Protein AF-A0A1I2HBT3-F1 (afdb_monomer_lite)

Sequence (247 aa):
MSGRRSDGPVPSDTLAALDRARDQPGPHLWVVPAPPPTGDADEVLRELDALLARGELDEPAVARLVALAPRAPGRLRAVVGALAAAGGPAAVAGLLTLPQVPGALEAVARALARGLTRALPGSAAAPVFFALDFRGSRARPFPDLLRRAQLVAADPSGALRLDVLRVDGKPAYRLSFWPDTLPARARAGLARACAADLALLHGRLARLRGTRLWLNGFCFADDGPVSVAAQGHLLAAWLTWSEGHAP

Structure (mmCIF, N/CA/C/O backbone):
data_AF-A0A1I2HBT3-F1
#
_entry.id   AF-A0A1I2HBT3-F1
#
loop_
_atom_site.group_PDB
_atom_site.id
_atom_site.type_symbol
_atom_site.label_atom_id
_atom_site.label_alt_id
_atom_site.label_comp_id
_atom_site.label_asym_id
_atom_site.label_entity_id
_atom_site.label_seq_id
_atom_site.pdbx_PDB_ins_code
_atom_site.Cartn_x
_atom_site.Cartn_y
_atom_site.Cartn_z
_atom_site.occupancy
_atom_site.B_iso_or_equiv
_atom_site.auth_seq_id
_atom_site.auth_comp_id
_atom_site.auth_asym_id
_atom_site.auth_atom_id
_atom_site.pdbx_PDB_model_num
ATOM 1 N N . MET A 1 1 ? -11.484 23.244 -17.658 1.00 33.25 1 MET A N 1
ATOM 2 C CA . MET A 1 1 ? -12.522 22.189 -17.612 1.00 33.25 1 MET A CA 1
ATOM 3 C C . MET A 1 1 ? -12.550 21.629 -16.199 1.00 33.25 1 MET A C 1
ATOM 5 O O . MET A 1 1 ? -11.652 20.891 -15.825 1.00 33.25 1 MET A O 1
ATOM 9 N N . SER A 1 2 ? -13.498 22.096 -15.384 1.00 32.91 2 SER A N 1
ATOM 10 C CA . SER A 1 2 ? -13.621 21.737 -13.967 1.00 32.91 2 SER A CA 1
ATOM 11 C C . SER A 1 2 ? -14.462 20.466 -13.849 1.00 32.91 2 SER A C 1
ATOM 13 O O . SER A 1 2 ? -15.662 20.489 -14.120 1.00 32.91 2 SER A O 1
ATOM 15 N N . GLY A 1 3 ? -13.818 19.340 -13.539 1.00 32.62 3 GLY A N 1
ATOM 16 C CA . GLY A 1 3 ? -14.507 18.084 -13.257 1.00 32.62 3 GLY A CA 1
ATOM 17 C C . GLY A 1 3 ? -15.176 18.164 -11.888 1.00 32.62 3 GLY A C 1
ATOM 18 O O . GLY A 1 3 ? -14.489 18.337 -10.882 1.00 32.62 3 GLY A O 1
ATOM 19 N N . ARG A 1 4 ? -16.510 18.051 -11.851 1.00 32.75 4 ARG A N 1
ATOM 20 C CA . ARG A 1 4 ? -17.292 17.910 -10.614 1.00 32.75 4 ARG A CA 1
ATOM 21 C C . ARG A 1 4 ? -16.742 16.728 -9.809 1.00 32.75 4 ARG A C 1
ATOM 23 O O . ARG A 1 4 ? -16.910 15.583 -10.222 1.00 32.75 4 ARG A O 1
ATOM 30 N N . ARG A 1 5 ? -16.089 16.999 -8.677 1.00 39.50 5 ARG A N 1
ATOM 31 C CA . ARG A 1 5 ? -15.776 15.974 -7.675 1.00 39.50 5 ARG A CA 1
ATOM 32 C C . ARG A 1 5 ? -17.052 15.684 -6.893 1.00 39.50 5 ARG A C 1
ATOM 34 O O . ARG A 1 5 ? -17.757 16.599 -6.484 1.00 39.50 5 ARG A O 1
ATOM 41 N N . SER A 1 6 ? -17.380 14.404 -6.795 1.00 36.62 6 SER A N 1
ATOM 42 C CA . SER A 1 6 ? -18.564 13.903 -6.108 1.00 36.62 6 SER A CA 1
ATOM 43 C C . SER A 1 6 ? -18.303 13.941 -4.598 1.00 36.62 6 SER A C 1
ATOM 45 O O . SER A 1 6 ? -17.480 13.163 -4.124 1.00 36.62 6 SER A O 1
ATOM 47 N N . ASP A 1 7 ? -19.029 14.780 -3.856 1.00 39.88 7 ASP A N 1
ATOM 48 C CA . ASP A 1 7 ? -19.134 14.742 -2.381 1.00 39.88 7 ASP A CA 1
ATOM 49 C C . ASP A 1 7 ? -20.004 13.554 -1.902 1.00 39.88 7 ASP A C 1
ATOM 51 O O . ASP A 1 7 ? -20.812 13.654 -0.980 1.00 39.88 7 ASP A O 1
ATOM 55 N N . GLY A 1 8 ? -19.907 12.416 -2.592 1.00 44.44 8 GLY A N 1
ATOM 56 C CA . GLY A 1 8 ? -20.670 11.211 -2.294 1.00 44.44 8 GLY A CA 1
ATOM 57 C C . GLY A 1 8 ? -19.990 10.342 -1.231 1.00 44.44 8 GLY A C 1
ATOM 58 O O . GLY A 1 8 ? -18.765 10.385 -1.092 1.00 44.44 8 GLY A O 1
ATOM 59 N N . PRO A 1 9 ? -20.756 9.507 -0.502 1.00 55.72 9 PRO A N 1
ATOM 60 C CA . PRO A 1 9 ? -20.175 8.447 0.319 1.00 55.72 9 PRO A CA 1
ATOM 61 C C . PRO A 1 9 ? -19.230 7.588 -0.534 1.00 55.72 9 PRO A C 1
ATOM 63 O O . PRO A 1 9 ? -19.481 7.405 -1.727 1.00 55.72 9 PRO A O 1
ATOM 66 N N . VAL A 1 10 ? -18.152 7.066 0.071 1.00 59.06 10 VAL A N 1
ATOM 67 C CA . VAL A 1 10 ? -17.187 6.173 -0.602 1.00 59.06 10 VAL A CA 1
ATOM 68 C C . VAL A 1 10 ? -17.964 5.152 -1.444 1.00 59.06 10 VAL A C 1
ATOM 70 O O . VAL A 1 10 ? -18.804 4.449 -0.872 1.00 59.06 10 VAL A O 1
ATOM 73 N N . PRO A 1 11 ? -17.739 5.068 -2.771 1.00 59.66 11 PRO A N 1
ATOM 74 C CA . PRO A 1 11 ? -18.540 4.207 -3.629 1.00 59.66 11 PRO A CA 1
ATOM 75 C C . PRO A 1 11 ? -18.518 2.775 -3.098 1.00 59.66 11 PRO A C 1
ATOM 77 O O . PRO A 1 11 ? -17.444 2.203 -2.897 1.00 59.66 11 PRO A O 1
ATOM 80 N N . SER A 1 12 ? -19.699 2.197 -2.862 1.00 61.03 12 SER A N 1
ATOM 81 C CA . SER A 1 12 ? -19.849 0.820 -2.362 1.00 61.03 12 SER A CA 1
ATOM 82 C C . SER A 1 12 ? -19.046 -0.183 -3.203 1.00 61.03 12 SER A C 1
ATOM 84 O O . SER A 1 12 ? -18.490 -1.146 -2.675 1.00 61.03 12 SER A O 1
ATOM 86 N N . ASP A 1 13 ? -18.907 0.091 -4.501 1.00 63.41 13 ASP A N 1
ATOM 87 C CA . ASP A 1 13 ? -18.151 -0.725 -5.450 1.00 63.41 13 ASP A CA 1
ATOM 88 C C . ASP A 1 13 ? -16.641 -0.722 -5.187 1.00 63.41 13 ASP A C 1
ATOM 90 O O . ASP A 1 13 ? -15.977 -1.738 -5.398 1.00 63.41 13 ASP A O 1
ATOM 94 N N . THR A 1 14 ? -16.092 0.381 -4.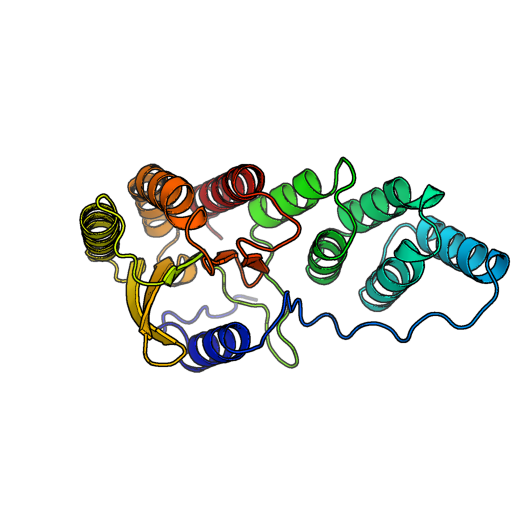669 1.00 63.66 14 THR A N 1
ATOM 95 C CA . THR A 1 14 ? -14.685 0.475 -4.262 1.00 63.66 14 THR A CA 1
ATOM 96 C C . THR A 1 14 ? -14.422 -0.417 -3.058 1.00 63.66 14 THR A C 1
ATOM 98 O O . THR A 1 14 ? -13.464 -1.188 -3.062 1.00 63.66 14 THR A O 1
ATOM 101 N N . LEU A 1 15 ? -15.270 -0.334 -2.029 1.00 64.44 15 LEU A N 1
ATOM 102 C CA . LEU A 1 15 ? -15.139 -1.177 -0.840 1.00 64.44 15 LEU A CA 1
ATOM 103 C C . LEU A 1 15 ? -15.270 -2.656 -1.218 1.00 64.44 15 LEU A C 1
ATOM 105 O O . LEU A 1 15 ? -14.430 -3.462 -0.826 1.00 64.44 15 LEU A O 1
ATOM 109 N N . ALA A 1 16 ? -16.226 -2.989 -2.088 1.00 67.81 16 ALA A N 1
ATOM 110 C CA . ALA A 1 16 ? -16.381 -4.336 -2.626 1.00 67.81 16 ALA A CA 1
ATOM 111 C C . ALA A 1 16 ? -15.183 -4.784 -3.488 1.00 67.81 16 ALA A C 1
ATOM 113 O O . ALA A 1 16 ? -14.813 -5.956 -3.477 1.00 67.81 16 ALA A O 1
ATOM 114 N N . ALA A 1 17 ? -14.550 -3.890 -4.253 1.00 66.12 17 ALA A N 1
ATOM 115 C CA . ALA A 1 17 ? -13.326 -4.193 -4.998 1.00 66.12 17 ALA A CA 1
ATOM 116 C C . ALA A 1 17 ? -12.125 -4.435 -4.067 1.00 66.12 17 ALA A C 1
ATOM 118 O O . ALA A 1 17 ? -11.356 -5.368 -4.302 1.00 66.12 17 ALA A O 1
ATOM 119 N N . LEU A 1 18 ? -11.991 -3.653 -2.993 1.00 64.56 18 LEU A N 1
ATOM 120 C CA . LEU A 1 18 ? -10.961 -3.854 -1.971 1.00 64.56 18 LEU A CA 1
ATOM 121 C C . LEU A 1 18 ? -11.187 -5.137 -1.170 1.00 64.56 18 LEU A C 1
ATOM 123 O O . LEU A 1 18 ? -10.227 -5.841 -0.875 1.00 64.56 18 LEU A O 1
ATOM 127 N N . ASP A 1 19 ? -12.435 -5.480 -0.860 1.00 67.69 19 ASP A N 1
ATOM 128 C CA . ASP A 1 19 ? -12.771 -6.737 -0.190 1.00 67.69 19 ASP A CA 1
ATOM 129 C C . ASP A 1 19 ? -12.520 -7.943 -1.101 1.00 67.69 19 ASP A C 1
ATOM 131 O O . ASP A 1 19 ? -11.885 -8.908 -0.676 1.00 67.69 19 ASP A O 1
ATOM 135 N N . ARG A 1 20 ? -12.870 -7.851 -2.392 1.00 70.00 20 ARG A N 1
ATOM 136 C CA . ARG A 1 20 ? -12.480 -8.862 -3.390 1.00 70.00 20 ARG A CA 1
ATOM 137 C C . ARG A 1 20 ? -10.963 -9.006 -3.505 1.00 70.00 20 ARG A C 1
ATOM 139 O O . ARG A 1 20 ? -10.475 -10.125 -3.613 1.00 70.00 20 ARG A O 1
ATOM 146 N N . ALA A 1 21 ? -10.215 -7.902 -3.470 1.00 62.12 21 ALA A N 1
ATOM 147 C CA . ALA A 1 21 ? -8.752 -7.935 -3.481 1.00 62.12 21 ALA A CA 1
ATOM 148 C C . ALA A 1 21 ? -8.171 -8.512 -2.176 1.00 62.12 21 ALA A C 1
ATOM 150 O O . ALA A 1 21 ? -7.128 -9.162 -2.204 1.00 62.12 21 ALA A O 1
ATOM 151 N N . ARG A 1 22 ? -8.840 -8.306 -1.034 1.00 61.00 22 ARG A N 1
ATOM 152 C CA . ARG A 1 22 ? -8.450 -8.869 0.266 1.00 61.00 22 ARG A CA 1
ATOM 153 C C . ARG A 1 22 ? -8.585 -10.390 0.281 1.00 61.00 22 ARG A C 1
ATOM 155 O O . ARG A 1 22 ? -7.689 -11.066 0.784 1.00 61.00 22 ARG A O 1
ATOM 162 N N . ASP A 1 23 ? -9.675 -10.918 -0.258 1.00 57.50 23 ASP A N 1
ATOM 163 C CA . ASP A 1 23 ? -10.001 -12.344 -0.152 1.00 57.50 23 ASP A CA 1
ATOM 164 C C . ASP A 1 23 ? -9.242 -13.220 -1.172 1.00 57.50 23 ASP A C 1
ATOM 166 O O . ASP A 1 23 ? -9.375 -14.443 -1.170 1.00 57.50 23 ASP A O 1
ATOM 170 N N . GLN A 1 24 ? -8.381 -12.626 -2.006 1.00 54.03 24 GLN A N 1
ATOM 171 C CA . GLN A 1 24 ? -7.511 -13.369 -2.915 1.00 54.03 24 GLN A CA 1
ATOM 172 C C . GLN A 1 24 ? -6.189 -13.782 -2.243 1.00 54.03 24 GLN A C 1
ATOM 174 O O . GLN A 1 24 ? -5.492 -12.942 -1.664 1.00 54.03 24 GLN A O 1
ATOM 179 N N . PRO A 1 25 ? -5.808 -15.071 -2.308 1.00 33.06 25 PRO A N 1
ATOM 180 C CA . PRO A 1 25 ? -4.598 -15.576 -1.668 1.00 33.06 25 PRO A CA 1
ATOM 181 C C . PRO A 1 25 ? -3.342 -15.250 -2.489 1.00 33.06 25 PRO A C 1
ATOM 183 O O . PRO A 1 25 ? -3.085 -15.900 -3.497 1.00 33.06 25 PRO A O 1
ATOM 186 N N . GLY A 1 26 ? -2.554 -14.260 -2.056 1.00 40.34 26 GLY A N 1
ATOM 187 C CA . GLY A 1 26 ? -1.208 -13.943 -2.566 1.00 40.34 26 GLY A CA 1
ATOM 188 C C . GLY A 1 26 ? -0.917 -12.433 -2.643 1.00 40.34 26 GLY A C 1
ATOM 189 O O . GLY A 1 26 ? -1.807 -11.625 -2.367 1.00 40.34 26 GLY A O 1
ATOM 190 N N . PRO A 1 27 ? 0.323 -12.020 -2.975 1.00 35.09 27 PRO A N 1
ATOM 191 C CA . PRO A 1 27 ? 0.710 -10.613 -3.085 1.00 35.09 27 PRO A CA 1
ATOM 192 C C . PRO A 1 27 ? 0.167 -10.008 -4.391 1.00 35.09 27 PRO A C 1
ATOM 194 O O . PRO A 1 27 ? 0.919 -9.693 -5.308 1.00 35.09 27 PRO A O 1
ATOM 197 N N . HIS A 1 28 ? -1.153 -9.875 -4.528 1.00 46.97 28 HIS A N 1
ATOM 198 C CA . HIS A 1 28 ? -1.752 -9.566 -5.832 1.00 46.97 28 HIS A CA 1
ATOM 199 C C . HIS A 1 28 ? -1.847 -8.069 -6.094 1.00 46.97 28 HIS A C 1
ATOM 201 O O . HIS A 1 28 ? -2.895 -7.408 -6.091 1.00 46.97 28 HIS A O 1
ATOM 207 N N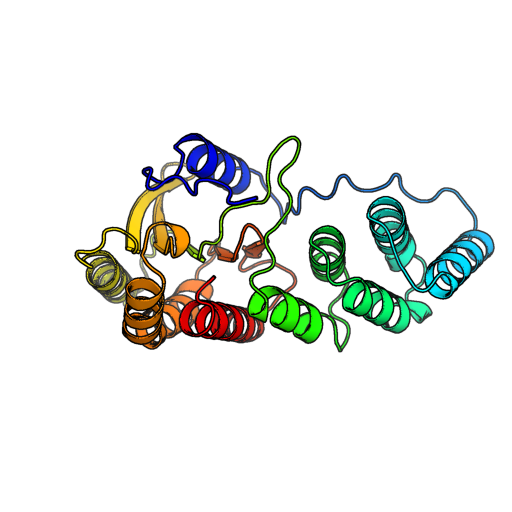 . LEU A 1 29 ? -0.684 -7.542 -6.438 1.00 47.50 29 LEU A N 1
ATOM 208 C CA . LEU A 1 29 ? -0.578 -6.635 -7.563 1.00 47.50 29 LEU A CA 1
ATOM 209 C C . LEU A 1 29 ? -1.208 -7.343 -8.782 1.00 47.50 29 LEU A C 1
ATOM 211 O O . LEU A 1 29 ? -0.584 -8.193 -9.392 1.00 47.50 29 LEU A O 1
ATOM 215 N N . TRP A 1 30 ? -2.464 -7.024 -9.107 1.00 44.25 30 TRP A N 1
ATOM 216 C CA . TRP A 1 30 ? -3.155 -7.143 -10.402 1.00 44.25 30 TRP A CA 1
ATOM 217 C C . TRP A 1 30 ? -2.361 -6.509 -11.563 1.00 44.25 30 TRP A C 1
ATOM 219 O O . TRP A 1 30 ? -2.919 -5.808 -12.400 1.00 44.25 30 TRP A O 1
ATOM 229 N N . VAL A 1 31 ? -1.046 -6.683 -11.599 1.00 48.25 31 VAL A N 1
ATOM 230 C CA . VAL A 1 31 ? -0.296 -6.584 -12.837 1.00 48.25 31 VAL A CA 1
ATOM 231 C C . VAL A 1 31 ? -0.664 -7.862 -13.560 1.00 48.25 31 VAL A C 1
ATOM 233 O O . VAL A 1 31 ? -0.389 -8.945 -13.049 1.00 48.25 31 VAL A O 1
ATOM 236 N N . VAL A 1 32 ? -1.345 -7.752 -14.700 1.00 50.00 32 VAL A N 1
ATOM 237 C CA . VAL A 1 32 ? -1.445 -8.889 -15.617 1.00 50.00 32 VAL A CA 1
ATOM 238 C C . VAL A 1 32 ? 0.003 -9.263 -15.930 1.00 50.00 32 VAL A C 1
ATOM 240 O O . VAL A 1 32 ? 0.699 -8.439 -16.529 1.00 50.00 32 VAL A O 1
ATOM 243 N N . PRO A 1 33 ? 0.513 -10.413 -15.449 1.00 53.56 33 PRO A N 1
ATOM 244 C CA . PRO A 1 33 ? 1.905 -10.747 -15.675 1.00 53.56 33 PRO A CA 1
ATOM 245 C C . PRO A 1 33 ? 2.094 -10.834 -17.184 1.00 53.56 33 PRO A C 1
ATOM 247 O O . PRO A 1 33 ? 1.331 -11.522 -17.869 1.00 53.56 33 PRO A O 1
ATOM 250 N N . ALA A 1 34 ? 3.074 -10.102 -17.717 1.00 60.03 34 ALA A N 1
ATOM 251 C CA . ALA A 1 34 ? 3.422 -10.278 -19.115 1.00 60.03 34 ALA A CA 1
ATOM 252 C C . ALA A 1 34 ? 3.804 -11.757 -19.321 1.00 60.03 34 ALA A C 1
ATOM 254 O O . ALA A 1 34 ? 4.368 -12.371 -18.405 1.00 60.03 34 ALA A O 1
ATOM 255 N N . PRO A 1 35 ? 3.482 -12.349 -20.485 1.00 64.88 35 PRO A N 1
ATOM 256 C CA . PRO A 1 35 ? 3.846 -13.731 -20.757 1.00 64.88 35 PRO A CA 1
ATOM 257 C C . PRO A 1 35 ? 5.350 -13.919 -20.515 1.00 64.88 35 PRO A C 1
ATOM 259 O O . PRO A 1 35 ? 6.134 -13.018 -20.850 1.00 64.88 35 PRO A O 1
ATOM 262 N N . PRO A 1 36 ? 5.762 -15.053 -19.913 1.00 67.56 36 PRO A N 1
ATOM 263 C CA . PRO A 1 36 ? 7.164 -15.294 -19.625 1.00 67.56 36 PRO A CA 1
ATOM 264 C C . PRO A 1 36 ? 7.961 -15.152 -20.926 1.00 67.56 36 PRO A C 1
ATOM 266 O O . PRO A 1 36 ? 7.528 -15.658 -21.965 1.00 67.56 36 PRO A O 1
ATOM 269 N N . PRO A 1 37 ? 9.095 -14.438 -20.911 1.00 69.19 37 PRO A N 1
ATOM 270 C CA . PRO A 1 37 ? 9.884 -14.256 -22.116 1.00 69.19 37 PRO A CA 1
ATOM 271 C C . PRO A 1 37 ? 10.358 -15.620 -22.630 1.00 69.19 37 PRO A C 1
ATOM 273 O O . PRO A 1 37 ? 11.021 -16.367 -21.908 1.00 69.19 37 PRO A O 1
ATOM 276 N N . THR A 1 38 ? 10.019 -15.934 -23.877 1.00 71.62 38 THR A N 1
ATOM 277 C CA . THR A 1 38 ? 10.595 -17.037 -24.649 1.00 71.62 38 THR A CA 1
ATOM 278 C C . THR A 1 38 ? 11.863 -16.526 -25.327 1.00 71.62 38 THR A C 1
ATOM 280 O O . THR A 1 38 ? 11.805 -15.483 -25.969 1.00 71.62 38 THR A O 1
ATOM 283 N N . GLY A 1 39 ? 12.991 -17.213 -25.156 1.00 77.81 39 GLY A N 1
ATOM 284 C CA . GLY A 1 39 ? 14.274 -16.793 -25.730 1.00 77.81 39 GLY A CA 1
ATOM 285 C C . GLY A 1 39 ? 15.471 -17.224 -24.889 1.00 77.81 39 GLY A C 1
ATOM 286 O O . GLY A 1 39 ? 15.327 -17.552 -23.696 1.00 77.81 39 GLY A O 1
ATOM 287 N N . ASP A 1 40 ? 16.641 -17.239 -25.524 1.00 88.00 40 ASP A N 1
ATOM 288 C CA . ASP A 1 40 ? 17.918 -17.476 -24.850 1.00 88.00 40 ASP A CA 1
ATOM 289 C C . ASP A 1 40 ? 18.343 -16.266 -23.988 1.00 88.00 40 ASP A C 1
ATOM 291 O O . ASP A 1 40 ? 17.649 -15.249 -23.902 1.00 88.00 40 ASP A O 1
ATOM 295 N N . ALA A 1 41 ? 19.441 -16.401 -23.241 1.00 89.00 41 ALA A N 1
ATOM 296 C CA . ALA A 1 41 ? 19.886 -15.357 -22.317 1.00 89.00 41 ALA A CA 1
ATOM 297 C C . ALA A 1 41 ? 20.327 -14.067 -23.035 1.00 89.00 41 ALA A C 1
ATOM 299 O O . ALA A 1 41 ? 20.105 -12.972 -22.511 1.00 89.00 41 ALA A O 1
ATOM 300 N N . ASP A 1 42 ? 20.906 -14.185 -24.230 1.00 91.88 42 ASP A N 1
ATOM 301 C CA . ASP A 1 42 ? 21.440 -13.053 -24.984 1.00 91.88 42 ASP A CA 1
ATOM 302 C C . ASP A 1 42 ? 20.314 -12.229 -25.613 1.00 91.88 42 ASP A C 1
ATOM 304 O O . ASP A 1 42 ? 20.369 -10.998 -25.626 1.00 91.88 42 ASP A O 1
ATOM 308 N N . GLU A 1 43 ? 19.255 -12.887 -26.087 1.00 92.62 43 GLU A N 1
ATOM 309 C CA . GLU A 1 43 ? 18.030 -12.234 -26.549 1.00 92.62 43 GLU A CA 1
ATOM 310 C C . GLU A 1 43 ? 17.347 -11.441 -25.437 1.00 92.62 43 GLU A C 1
ATOM 312 O O . GLU A 1 43 ? 17.015 -10.269 -25.632 1.00 92.62 43 GLU A O 1
ATOM 317 N N . VAL A 1 44 ? 17.205 -12.045 -24.253 1.00 92.69 44 VAL A N 1
ATOM 318 C CA . VAL A 1 44 ? 16.625 -11.387 -23.075 1.00 92.69 44 VAL A CA 1
ATOM 319 C C . VAL A 1 44 ? 17.429 -10.149 -22.681 1.00 92.69 44 VAL A C 1
ATOM 321 O O . VAL A 1 44 ? 16.841 -9.100 -22.416 1.00 92.69 44 VAL A O 1
ATOM 324 N N . LEU A 1 45 ? 18.762 -10.248 -22.646 1.00 95.06 45 LEU A N 1
ATOM 325 C CA . LEU A 1 45 ? 19.629 -9.118 -22.304 1.00 95.06 45 LEU A CA 1
ATOM 326 C C . LEU A 1 45 ? 19.554 -8.003 -23.348 1.00 95.06 45 LEU A C 1
ATOM 328 O O . LEU A 1 45 ? 19.467 -6.834 -22.981 1.00 95.06 45 LEU A O 1
ATOM 332 N N . ARG A 1 46 ? 19.536 -8.351 -24.637 1.00 96.12 46 ARG A N 1
ATOM 333 C CA . ARG A 1 46 ? 19.428 -7.378 -25.731 1.00 96.12 46 ARG A CA 1
ATOM 334 C C . ARG A 1 46 ? 18.103 -6.628 -25.695 1.00 96.12 46 ARG A C 1
ATOM 336 O O . ARG A 1 46 ? 18.086 -5.411 -25.857 1.00 96.12 46 ARG A O 1
ATOM 343 N N . GLU A 1 47 ? 17.002 -7.338 -25.469 1.00 95.81 47 GLU A N 1
ATOM 344 C CA . GLU A 1 47 ? 15.681 -6.724 -25.340 1.00 95.81 47 GLU A CA 1
ATOM 345 C C . GLU A 1 47 ? 15.604 -5.819 -24.105 1.00 95.81 47 GLU A C 1
ATOM 347 O O . GLU A 1 47 ? 15.102 -4.697 -24.179 1.00 95.81 47 GLU A O 1
ATOM 352 N N . LEU A 1 48 ? 16.150 -6.279 -22.978 1.00 95.56 48 LEU A N 1
ATOM 353 C CA . LEU A 1 48 ? 16.212 -5.500 -21.749 1.00 95.56 48 LEU A CA 1
ATOM 354 C C . LEU A 1 48 ? 17.014 -4.205 -21.933 1.00 95.56 48 LEU A C 1
ATOM 356 O O . LEU A 1 48 ? 16.530 -3.130 -21.578 1.00 95.56 48 LEU A O 1
ATOM 360 N N . ASP A 1 49 ? 18.211 -4.292 -22.512 1.00 96.94 49 ASP A N 1
ATOM 361 C CA . ASP A 1 49 ? 19.068 -3.132 -22.763 1.00 96.94 49 ASP A CA 1
ATOM 362 C C . ASP A 1 49 ? 18.406 -2.167 -23.769 1.00 96.94 49 ASP A C 1
ATOM 364 O O . ASP A 1 49 ? 18.469 -0.949 -23.586 1.00 96.94 49 ASP A O 1
ATOM 368 N N . ALA A 1 50 ? 17.677 -2.684 -24.767 1.00 96.50 50 ALA A N 1
ATOM 369 C CA . ALA A 1 50 ? 16.887 -1.863 -25.684 1.00 96.50 50 ALA A CA 1
ATOM 370 C C . ALA A 1 50 ? 15.757 -1.107 -24.966 1.00 96.50 50 ALA A C 1
ATOM 372 O O . ALA A 1 50 ? 15.572 0.081 -25.220 1.00 96.50 50 ALA A O 1
ATOM 373 N N . LEU A 1 51 ? 15.025 -1.749 -24.046 1.00 96.38 51 LEU A N 1
ATOM 374 C CA . LEU A 1 51 ? 13.996 -1.078 -23.240 1.00 96.38 51 LEU A CA 1
ATOM 375 C C . LEU A 1 51 ? 14.595 0.004 -22.338 1.00 96.38 51 LEU A C 1
ATOM 377 O O . LEU A 1 51 ? 14.058 1.108 -22.275 1.00 96.38 51 LEU A O 1
ATOM 381 N N . LEU A 1 52 ? 15.722 -0.283 -21.681 1.00 96.25 52 LEU A N 1
ATOM 382 C CA . LEU A 1 52 ? 16.417 0.674 -20.815 1.00 96.25 52 LEU A CA 1
ATOM 383 C C . LEU A 1 52 ? 16.923 1.906 -21.587 1.00 96.25 52 LEU A C 1
ATOM 385 O O . LEU A 1 52 ? 16.978 2.997 -21.023 1.00 96.25 52 LEU A O 1
ATOM 389 N N . ALA A 1 53 ? 17.249 1.755 -22.873 1.00 96.38 53 ALA A N 1
ATOM 390 C CA . ALA A 1 53 ? 17.713 2.846 -23.727 1.00 96.38 53 ALA A CA 1
ATOM 391 C C . ALA A 1 53 ? 16.596 3.784 -24.233 1.00 96.38 53 ALA A C 1
ATOM 393 O O . ALA A 1 53 ? 16.902 4.883 -24.693 1.00 96.38 53 ALA A O 1
ATOM 394 N N . ARG A 1 54 ? 15.311 3.398 -24.150 1.00 91.88 54 ARG A N 1
ATOM 395 C CA . ARG A 1 54 ? 14.178 4.198 -24.676 1.00 91.88 54 ARG A CA 1
ATOM 396 C C . ARG A 1 54 ? 13.918 5.497 -23.905 1.00 91.88 54 ARG A C 1
ATOM 398 O O . ARG A 1 54 ? 13.265 6.390 -24.436 1.00 91.88 54 ARG A O 1
ATOM 405 N N . GLY A 1 55 ? 14.413 5.609 -22.672 1.00 84.12 55 GLY A N 1
ATOM 406 C CA . GLY A 1 55 ? 14.142 6.745 -21.792 1.00 84.12 55 GLY A CA 1
ATOM 407 C C . GLY A 1 55 ? 12.744 6.665 -21.178 1.00 84.12 55 GLY A C 1
ATOM 408 O O . GLY A 1 55 ? 12.597 6.182 -20.057 1.00 84.12 55 GLY A O 1
ATOM 409 N N . GLU A 1 56 ? 11.720 7.120 -21.901 1.00 90.50 56 GLU A N 1
ATOM 410 C CA . GLU A 1 56 ? 10.329 7.077 -21.431 1.00 90.50 56 GLU A CA 1
ATOM 411 C C . GLU A 1 56 ? 9.709 5.688 -21.636 1.00 90.50 56 GLU A C 1
ATOM 413 O O . GLU A 1 56 ? 9.773 5.106 -22.722 1.00 90.50 56 GLU A O 1
ATOM 418 N N . LEU A 1 57 ? 9.102 5.151 -20.573 1.00 93.44 57 LEU A N 1
ATOM 419 C CA . LEU A 1 57 ? 8.458 3.840 -20.573 1.00 93.44 57 LEU A CA 1
ATOM 420 C C . LEU A 1 57 ? 6.943 4.001 -20.448 1.00 93.44 57 LEU A C 1
ATOM 422 O O . LEU A 1 57 ? 6.445 4.494 -19.434 1.00 93.44 57 LEU A O 1
ATOM 426 N N . ASP A 1 58 ? 6.220 3.540 -21.464 1.00 92.81 58 ASP A N 1
ATOM 427 C CA . ASP A 1 58 ? 4.777 3.337 -21.390 1.00 92.81 58 ASP A CA 1
ATOM 428 C C . ASP A 1 58 ? 4.431 2.082 -20.564 1.00 92.81 58 ASP A C 1
ATOM 430 O O . ASP A 1 58 ? 5.299 1.316 -20.135 1.00 92.81 58 ASP A O 1
ATOM 434 N N . GLU A 1 59 ? 3.143 1.871 -20.295 1.00 89.88 59 GLU A N 1
ATOM 435 C CA . GLU A 1 59 ? 2.674 0.739 -19.488 1.00 89.88 59 GLU A CA 1
ATOM 436 C C . GLU A 1 59 ? 3.061 -0.638 -20.074 1.00 89.88 59 GLU A C 1
ATOM 438 O O . GLU A 1 59 ? 3.572 -1.469 -19.314 1.00 89.88 59 GLU A O 1
ATOM 443 N N . PRO A 1 60 ? 2.937 -0.893 -21.395 1.00 91.94 60 PRO A N 1
ATOM 444 C CA . PRO A 1 60 ? 3.460 -2.115 -22.007 1.00 91.94 60 PRO A CA 1
ATOM 445 C C . PRO A 1 60 ? 4.973 -2.299 -21.822 1.00 91.94 60 PRO A C 1
ATOM 447 O O . PRO A 1 60 ? 5.418 -3.403 -21.498 1.00 91.94 60 PRO A O 1
ATOM 450 N N . ALA A 1 61 ? 5.774 -1.240 -21.987 1.00 94.75 61 ALA A N 1
ATOM 451 C CA . ALA A 1 61 ? 7.220 -1.300 -21.799 1.00 94.75 61 ALA A CA 1
ATOM 452 C C . ALA A 1 61 ? 7.592 -1.571 -20.337 1.00 94.75 61 ALA A C 1
ATOM 454 O O . ALA A 1 61 ? 8.479 -2.384 -20.078 1.00 94.75 61 ALA A O 1
ATOM 455 N N . VAL A 1 62 ? 6.887 -0.962 -19.379 1.00 94.81 62 VAL A N 1
ATOM 456 C CA . VAL A 1 62 ? 7.038 -1.256 -17.946 1.00 94.81 62 VAL A CA 1
ATOM 457 C C . VAL A 1 62 ? 6.734 -2.726 -17.656 1.00 94.81 62 VAL A C 1
ATOM 459 O O . VAL A 1 62 ? 7.540 -3.400 -17.013 1.00 94.81 62 VAL A O 1
ATOM 462 N N . ALA A 1 63 ? 5.606 -3.246 -18.149 1.00 92.06 63 ALA A N 1
ATOM 463 C CA . ALA A 1 63 ? 5.220 -4.640 -17.939 1.00 92.06 63 ALA A CA 1
ATOM 464 C C . ALA A 1 63 ? 6.263 -5.609 -18.519 1.00 92.06 63 ALA A C 1
ATOM 466 O O . ALA A 1 63 ? 6.640 -6.589 -17.870 1.00 92.06 63 ALA A O 1
ATOM 467 N N . ARG A 1 64 ? 6.783 -5.307 -19.715 1.00 94.31 64 ARG A N 1
ATOM 468 C CA . ARG A 1 64 ? 7.829 -6.112 -20.347 1.00 94.31 64 ARG A CA 1
ATOM 469 C C . ARG A 1 64 ? 9.150 -6.048 -19.581 1.00 94.31 64 ARG A C 1
ATOM 471 O O . ARG A 1 64 ? 9.765 -7.089 -19.358 1.00 94.31 64 ARG A O 1
ATOM 478 N N . LEU A 1 65 ? 9.549 -4.861 -19.124 1.00 95.19 65 LEU A N 1
ATOM 479 C CA . LEU A 1 65 ? 10.763 -4.654 -18.334 1.00 95.19 65 LEU A CA 1
ATOM 480 C C . LEU A 1 65 ? 10.741 -5.484 -17.041 1.00 95.19 65 LEU A C 1
ATOM 482 O O . LEU A 1 65 ? 11.715 -6.166 -16.722 1.00 95.19 65 LEU A O 1
ATOM 486 N N . VAL A 1 66 ? 9.612 -5.475 -16.327 1.00 93.88 66 VAL A N 1
ATOM 487 C CA . VAL A 1 66 ? 9.410 -6.259 -15.096 1.00 93.88 66 VAL A CA 1
ATOM 488 C C . VAL A 1 66 ? 9.498 -7.762 -15.370 1.00 93.88 66 VAL A C 1
ATOM 490 O O . VAL A 1 66 ? 10.125 -8.481 -14.597 1.00 93.88 66 VAL A O 1
ATOM 493 N N . ALA A 1 67 ? 8.929 -8.243 -16.477 1.00 93.12 67 ALA A N 1
ATOM 494 C CA . ALA A 1 67 ? 8.953 -9.665 -16.824 1.00 93.12 67 ALA A CA 1
ATOM 495 C C . ALA A 1 67 ? 10.347 -10.184 -17.219 1.00 93.12 67 ALA A C 1
ATOM 497 O O . ALA A 1 67 ? 10.661 -11.351 -16.977 1.00 93.12 67 ALA A O 1
ATOM 498 N N . LEU A 1 68 ? 11.196 -9.332 -17.803 1.00 94.38 68 LEU A N 1
ATOM 499 C CA . LEU A 1 68 ? 12.577 -9.680 -18.161 1.00 94.38 68 LEU A CA 1
ATOM 500 C C . LEU A 1 68 ? 13.526 -9.635 -16.950 1.00 94.38 68 LEU A C 1
ATOM 502 O O . LEU A 1 68 ? 14.497 -10.391 -16.901 1.00 94.38 68 LEU A O 1
ATOM 506 N N . ALA A 1 69 ? 13.245 -8.786 -15.957 1.00 94.00 69 ALA A N 1
ATOM 507 C CA . ALA A 1 69 ? 14.147 -8.505 -14.840 1.00 94.00 69 ALA A CA 1
ATOM 508 C C . ALA A 1 69 ? 14.646 -9.745 -14.056 1.00 94.00 69 ALA A C 1
ATOM 510 O O . ALA A 1 69 ? 15.850 -9.806 -13.787 1.00 94.00 69 ALA A O 1
ATOM 511 N N . PRO A 1 70 ? 13.822 -10.769 -13.733 1.00 91.44 70 PRO A N 1
ATOM 512 C CA . PRO A 1 70 ? 14.293 -11.968 -13.030 1.00 91.44 70 PRO A CA 1
ATOM 513 C C . PRO A 1 70 ? 15.362 -12.765 -13.790 1.00 91.44 70 PRO A C 1
ATOM 515 O O . PRO A 1 70 ? 16.137 -13.493 -13.175 1.00 91.44 70 PRO A O 1
ATOM 518 N N . ARG A 1 71 ? 15.421 -12.629 -15.122 1.00 92.06 71 ARG A N 1
ATOM 519 C CA . ARG A 1 71 ? 16.385 -13.333 -15.981 1.00 92.06 71 ARG A CA 1
ATOM 520 C C . ARG A 1 71 ? 17.700 -12.570 -16.164 1.00 92.06 71 ARG A C 1
ATOM 522 O O . ARG A 1 71 ? 18.636 -13.116 -16.738 1.00 92.06 71 ARG A O 1
ATOM 529 N N . ALA A 1 72 ? 17.793 -11.340 -15.658 1.00 92.75 72 ALA A N 1
ATOM 530 C CA . ALA A 1 72 ? 18.965 -10.479 -15.789 1.00 92.75 72 ALA A CA 1
ATOM 531 C C . ALA A 1 72 ? 19.330 -9.807 -14.448 1.00 92.75 72 ALA A C 1
ATOM 533 O O . ALA A 1 72 ? 19.278 -8.578 -14.328 1.00 92.75 72 ALA A O 1
ATOM 534 N N . PRO A 1 73 ? 19.744 -10.577 -13.420 1.00 90.19 73 PRO A N 1
ATOM 535 C CA . PRO A 1 73 ? 20.034 -10.037 -12.088 1.00 90.19 73 PRO A CA 1
ATOM 536 C C . PRO A 1 73 ? 21.102 -8.927 -12.102 1.00 90.19 73 PRO A C 1
ATOM 538 O O . PRO A 1 73 ? 21.006 -7.961 -11.346 1.00 90.19 73 PRO A O 1
ATOM 541 N N . GLY A 1 74 ? 22.070 -8.997 -13.026 1.00 94.19 74 GLY A N 1
ATOM 542 C CA . GLY A 1 74 ? 23.099 -7.965 -13.223 1.00 94.19 74 GLY A CA 1
ATOM 543 C C . GLY A 1 74 ? 22.579 -6.608 -13.723 1.00 94.19 74 GLY A C 1
ATOM 544 O O . GLY A 1 74 ? 23.338 -5.641 -13.760 1.00 94.19 74 GLY A O 1
ATOM 545 N N . ARG A 1 75 ? 21.297 -6.506 -14.096 1.00 95.44 75 ARG A N 1
ATOM 546 C CA . ARG A 1 75 ? 20.650 -5.280 -14.592 1.00 95.44 75 ARG A CA 1
ATOM 547 C C . ARG A 1 75 ? 19.603 -4.704 -13.639 1.00 95.44 75 ARG A C 1
ATOM 549 O O . ARG A 1 75 ? 19.058 -3.640 -13.925 1.00 95.44 75 ARG A O 1
ATOM 556 N N . LEU A 1 76 ? 19.348 -5.326 -12.483 1.00 94.69 76 LEU A N 1
ATOM 557 C CA . LEU A 1 76 ? 18.255 -4.914 -11.588 1.00 94.69 76 LEU A CA 1
ATOM 558 C C . LEU A 1 76 ? 18.338 -3.448 -11.143 1.00 94.69 76 LEU A C 1
ATOM 560 O O . LEU A 1 76 ? 17.317 -2.774 -11.066 1.00 94.69 76 LEU A O 1
ATOM 564 N N . ARG A 1 77 ? 19.543 -2.917 -10.901 1.00 95.62 77 ARG A N 1
ATOM 565 C CA . ARG A 1 77 ? 19.713 -1.501 -10.538 1.00 95.62 77 ARG A CA 1
ATOM 566 C C . ARG A 1 77 ? 19.272 -0.555 -11.661 1.00 95.62 77 ARG A C 1
ATOM 568 O O . ARG A 1 77 ? 18.662 0.472 -11.377 1.00 95.62 77 ARG A O 1
ATOM 575 N N . ALA A 1 78 ? 19.561 -0.901 -12.916 1.00 96.06 78 ALA A N 1
ATOM 576 C CA . ALA A 1 78 ? 19.135 -0.117 -14.074 1.00 96.06 78 ALA A CA 1
ATOM 577 C C . ALA A 1 78 ? 17.616 -0.207 -14.270 1.00 96.06 78 ALA A C 1
ATOM 579 O O . ALA A 1 78 ? 16.970 0.816 -14.475 1.00 96.06 78 ALA A O 1
ATOM 580 N N . VAL A 1 79 ? 17.041 -1.404 -14.095 1.00 96.31 79 VAL A N 1
ATOM 581 C CA . VAL A 1 79 ? 15.585 -1.617 -14.108 1.00 96.31 79 VAL A CA 1
ATOM 582 C C . VAL A 1 79 ? 14.893 -0.755 -13.054 1.00 96.31 79 VAL A C 1
ATOM 584 O O . VAL A 1 79 ? 13.967 -0.020 -13.383 1.00 96.31 79 VAL A O 1
ATOM 587 N N . VAL A 1 80 ? 15.362 -0.783 -11.803 1.00 95.94 80 VAL A N 1
ATOM 588 C CA . VAL A 1 80 ? 14.809 0.056 -10.727 1.00 95.94 80 VAL A CA 1
ATOM 589 C C . VAL A 1 80 ? 14.923 1.538 -11.069 1.00 95.94 80 VAL A C 1
ATOM 591 O O . VAL A 1 80 ? 13.956 2.269 -10.879 1.00 95.94 80 VAL A O 1
ATOM 594 N N . GLY A 1 81 ? 16.061 1.980 -11.611 1.00 96.06 81 GLY A N 1
ATOM 595 C CA . GLY A 1 81 ? 16.243 3.362 -12.059 1.00 96.06 81 GLY A CA 1
ATOM 596 C C . GLY A 1 81 ? 15.227 3.778 -13.126 1.00 96.06 81 GLY A C 1
ATOM 597 O O . GLY A 1 81 ? 14.607 4.833 -12.999 1.00 96.06 81 GLY A O 1
ATOM 598 N N . ALA A 1 82 ? 15.004 2.931 -14.131 1.00 96.94 82 ALA A N 1
ATOM 599 C CA . ALA A 1 82 ? 14.054 3.192 -15.208 1.00 96.94 82 ALA A CA 1
ATOM 600 C C . ALA A 1 82 ? 12.596 3.204 -14.710 1.00 96.94 82 ALA A C 1
ATOM 602 O O . ALA A 1 82 ? 11.838 4.117 -15.033 1.00 96.94 82 ALA A O 1
ATOM 603 N N . LEU A 1 83 ? 12.211 2.257 -13.847 1.00 96.25 83 LEU A N 1
ATOM 604 C CA . LEU A 1 83 ? 10.882 2.237 -13.223 1.00 96.25 83 LEU A CA 1
ATOM 605 C C . LEU A 1 83 ? 10.660 3.455 -12.310 1.00 96.25 83 LEU A C 1
ATOM 607 O O . LEU A 1 83 ? 9.592 4.068 -12.329 1.00 96.25 83 LEU A O 1
ATOM 611 N N . ALA A 1 84 ? 11.673 3.844 -11.533 1.00 95.19 84 ALA A N 1
ATOM 612 C CA . ALA A 1 84 ? 11.616 5.028 -10.681 1.00 95.19 84 ALA A CA 1
ATOM 613 C C . ALA A 1 84 ? 11.458 6.324 -11.492 1.00 95.19 84 ALA A C 1
ATOM 615 O O . ALA A 1 84 ? 10.758 7.237 -11.049 1.00 95.19 84 ALA A O 1
ATOM 616 N N . ALA A 1 85 ? 12.095 6.402 -12.665 1.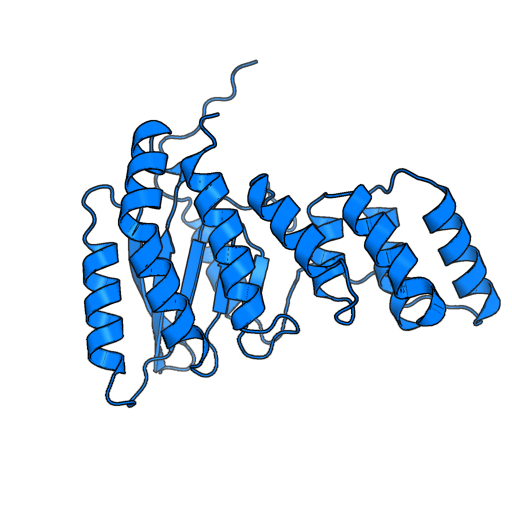00 95.31 85 ALA A N 1
ATOM 617 C CA . ALA A 1 85 ? 11.956 7.523 -13.589 1.00 95.31 85 ALA A CA 1
ATOM 618 C C . ALA A 1 85 ? 10.559 7.570 -14.227 1.00 95.31 85 ALA A C 1
ATOM 620 O O . ALA A 1 85 ? 9.957 8.640 -14.265 1.00 95.31 85 ALA A O 1
ATOM 621 N N . ALA A 1 86 ? 10.018 6.419 -14.647 1.00 95.06 86 ALA A N 1
ATOM 622 C CA . ALA A 1 86 ? 8.669 6.324 -15.205 1.00 95.06 86 ALA A CA 1
ATOM 623 C C . ALA A 1 86 ? 7.592 6.764 -14.196 1.00 95.06 86 ALA A C 1
ATOM 625 O O . ALA A 1 86 ? 6.643 7.454 -14.557 1.00 95.06 86 ALA A O 1
ATOM 626 N N . GLY A 1 87 ? 7.730 6.386 -12.918 1.00 90.00 87 GLY A N 1
ATOM 627 C CA . GLY A 1 87 ? 6.977 6.969 -11.797 1.00 90.00 87 GLY A CA 1
ATOM 628 C C . GLY A 1 87 ? 5.452 6.762 -11.796 1.00 90.00 87 GLY A C 1
ATOM 629 O O . GLY A 1 87 ? 4.777 7.289 -10.912 1.00 90.00 87 GLY A O 1
ATOM 630 N N . GLY A 1 88 ? 4.905 6.015 -12.758 1.00 92.38 88 GLY A N 1
ATOM 631 C CA . GLY A 1 88 ? 3.477 5.720 -12.878 1.00 92.38 88 GLY A CA 1
ATOM 632 C C . GLY A 1 88 ? 3.011 4.505 -12.060 1.00 92.38 88 GLY A C 1
ATOM 633 O O . GLY A 1 88 ? 3.830 3.786 -11.477 1.00 92.38 88 GLY A O 1
ATOM 634 N N . PRO A 1 89 ? 1.692 4.221 -12.033 1.00 91.69 89 PRO A N 1
ATOM 635 C CA . PRO A 1 89 ? 1.118 3.132 -11.234 1.00 91.69 89 PRO A CA 1
ATOM 636 C C . PRO A 1 89 ? 1.685 1.753 -11.584 1.00 91.69 89 PRO A C 1
ATOM 638 O O . PRO A 1 89 ? 2.028 0.986 -10.684 1.00 91.69 89 PRO A O 1
ATOM 641 N N . ALA A 1 90 ? 1.839 1.462 -12.880 1.00 91.06 90 ALA A N 1
ATOM 642 C CA . ALA A 1 90 ? 2.440 0.219 -13.360 1.00 91.06 90 ALA A CA 1
ATOM 643 C C . ALA A 1 90 ? 3.907 0.086 -12.923 1.00 91.06 90 ALA A C 1
ATOM 645 O O . ALA A 1 90 ? 4.348 -1.001 -12.557 1.00 91.06 90 ALA A O 1
ATOM 646 N N . ALA A 1 91 ? 4.655 1.194 -12.898 1.00 94.12 91 ALA A N 1
ATOM 647 C CA . ALA A 1 91 ? 6.059 1.182 -12.504 1.00 94.12 91 ALA A CA 1
ATOM 648 C C . ALA A 1 91 ? 6.223 0.917 -11.003 1.00 94.12 91 ALA A C 1
ATOM 650 O O . ALA A 1 91 ? 7.048 0.093 -10.614 1.00 94.12 91 ALA A O 1
ATOM 651 N N . VAL A 1 92 ? 5.387 1.535 -10.162 1.00 94.25 92 VAL A N 1
ATOM 652 C CA . VAL A 1 92 ? 5.337 1.239 -8.720 1.00 94.25 92 VAL A CA 1
ATOM 653 C C . VAL A 1 92 ? 4.924 -0.206 -8.468 1.00 94.25 92 VAL A C 1
ATOM 655 O O . VAL A 1 92 ? 5.544 -0.881 -7.651 1.00 94.25 92 VAL A O 1
ATOM 658 N N . ALA A 1 93 ? 3.924 -0.709 -9.192 1.00 91.62 93 ALA A N 1
ATOM 659 C CA . ALA A 1 93 ? 3.540 -2.109 -9.100 1.00 91.62 93 ALA A CA 1
ATOM 660 C C . ALA A 1 93 ? 4.707 -3.039 -9.474 1.00 91.62 93 ALA A C 1
ATOM 662 O O . ALA A 1 9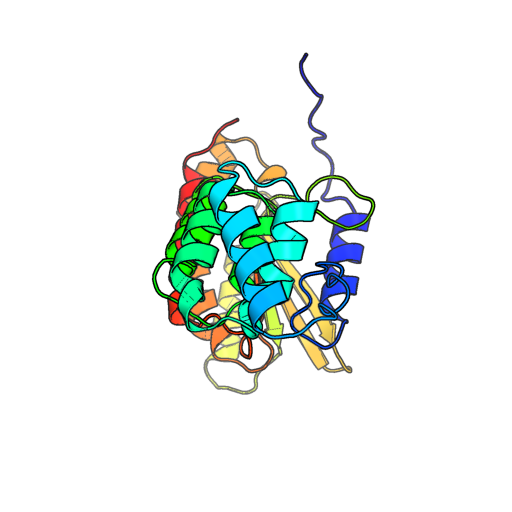3 ? 5.017 -3.960 -8.725 1.00 91.62 93 ALA A O 1
ATOM 663 N N . GLY A 1 94 ? 5.420 -2.742 -10.562 1.00 92.12 94 GLY A N 1
ATOM 664 C CA .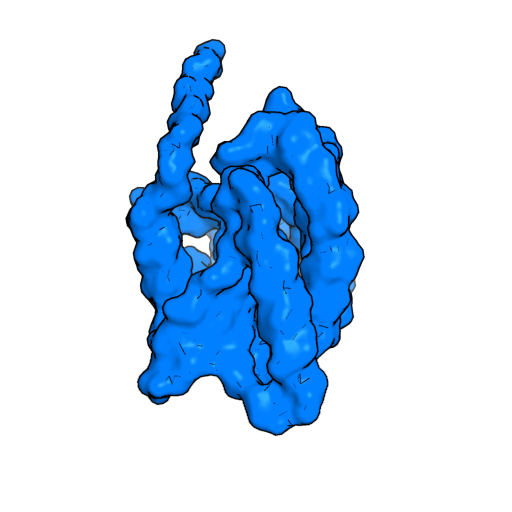 GLY A 1 94 ? 6.631 -3.456 -10.955 1.00 92.12 94 GLY A CA 1
ATOM 665 C C . GLY A 1 94 ? 7.701 -3.455 -9.865 1.00 92.12 94 GLY A C 1
ATOM 666 O O . GLY A 1 94 ? 8.165 -4.522 -9.470 1.00 92.12 94 GLY A O 1
ATOM 667 N N . LEU A 1 95 ? 8.032 -2.286 -9.307 1.00 94.00 95 LEU A N 1
ATOM 668 C CA . LEU A 1 95 ? 9.016 -2.145 -8.223 1.00 94.00 95 LEU A CA 1
ATOM 669 C C . LEU A 1 95 ? 8.693 -3.025 -7.008 1.00 94.00 95 LEU A C 1
ATOM 671 O O . LEU A 1 95 ? 9.606 -3.562 -6.389 1.00 94.00 95 LEU A O 1
ATOM 675 N N . LEU A 1 96 ? 7.410 -3.202 -6.685 1.00 91.62 96 LEU A N 1
ATOM 676 C CA . LEU A 1 96 ? 6.968 -4.034 -5.564 1.00 91.62 96 LEU A CA 1
ATOM 677 C C . LEU A 1 96 ? 7.043 -5.545 -5.840 1.00 91.62 96 LEU A C 1
ATOM 679 O O . LEU A 1 96 ? 7.015 -6.323 -4.889 1.00 91.62 96 LEU A O 1
ATOM 683 N N . THR A 1 97 ? 7.154 -5.964 -7.104 1.00 89.88 97 THR A N 1
ATOM 684 C CA . THR A 1 97 ? 7.371 -7.375 -7.487 1.00 89.88 97 THR A CA 1
ATOM 685 C C . THR A 1 97 ? 8.842 -7.765 -7.601 1.00 89.88 97 THR A C 1
ATOM 687 O O . THR A 1 97 ? 9.164 -8.953 -7.588 1.00 89.88 97 THR A O 1
ATOM 690 N N . LEU A 1 98 ? 9.741 -6.786 -7.727 1.00 88.31 98 LEU A N 1
ATOM 691 C CA . LEU A 1 98 ? 11.168 -7.048 -7.862 1.00 88.31 98 LEU A CA 1
ATOM 692 C C . LEU A 1 98 ? 11.788 -7.434 -6.508 1.00 88.31 98 LEU A C 1
ATOM 694 O O . LEU A 1 98 ? 11.297 -7.022 -5.451 1.00 88.31 98 LEU A O 1
ATOM 698 N N . PRO A 1 99 ? 12.908 -8.182 -6.514 1.00 84.50 99 PRO A N 1
ATOM 699 C CA . PRO A 1 99 ? 13.748 -8.311 -5.331 1.00 84.50 99 PRO A CA 1
ATOM 700 C C . PRO A 1 99 ? 14.094 -6.929 -4.763 1.00 84.50 99 PRO A C 1
ATOM 702 O O . PRO A 1 99 ? 14.257 -5.968 -5.515 1.00 84.50 99 PRO A O 1
ATOM 705 N N . GLN A 1 100 ? 14.227 -6.825 -3.440 1.00 82.25 100 GLN A N 1
ATOM 706 C CA . GLN A 1 100 ? 14.550 -5.558 -2.782 1.00 82.25 100 GLN A CA 1
ATOM 707 C C . GLN A 1 100 ? 15.958 -5.094 -3.184 1.00 82.25 100 GLN A C 1
ATOM 709 O O . GLN A 1 100 ? 16.965 -5.574 -2.666 1.00 82.25 100 GLN A O 1
ATOM 714 N N . VAL A 1 101 ? 16.014 -4.163 -4.134 1.00 86.88 101 VAL A N 1
ATOM 715 C CA . VAL A 1 101 ? 17.235 -3.522 -4.633 1.00 86.88 101 VAL A CA 1
ATOM 716 C C . VAL A 1 101 ? 17.267 -2.072 -4.136 1.00 86.88 101 VAL A C 1
ATOM 718 O O . VAL A 1 101 ? 16.211 -1.434 -4.074 1.00 86.88 101 VAL A O 1
ATOM 721 N N . PRO A 1 102 ? 18.448 -1.518 -3.791 1.00 88.06 102 PRO A N 1
ATOM 722 C CA . PRO A 1 102 ? 18.563 -0.123 -3.368 1.00 88.06 102 PRO A CA 1
ATOM 723 C C . PRO A 1 102 ? 17.884 0.847 -4.344 1.00 88.06 102 PRO A C 1
ATOM 725 O O . PRO A 1 102 ? 18.070 0.736 -5.558 1.00 88.06 102 PRO A O 1
ATOM 728 N N . GLY A 1 103 ? 17.118 1.807 -3.823 1.00 90.81 103 GLY A N 1
ATOM 729 C CA . GLY A 1 103 ? 16.391 2.799 -4.617 1.00 90.81 103 GLY A CA 1
ATOM 730 C C . GLY A 1 103 ? 14.934 2.435 -4.917 1.00 90.81 103 GLY A C 1
ATOM 731 O O . GLY A 1 103 ? 14.147 3.330 -5.229 1.00 90.81 103 GLY A O 1
ATOM 732 N N . ALA A 1 104 ? 14.546 1.156 -4.820 1.00 93.50 104 ALA A N 1
ATOM 733 C CA . ALA A 1 104 ? 13.174 0.738 -5.113 1.00 93.50 104 ALA A CA 1
ATOM 734 C C . ALA A 1 104 ? 12.184 1.299 -4.083 1.00 93.50 104 ALA A C 1
ATOM 736 O O . ALA A 1 104 ? 11.167 1.887 -4.453 1.00 93.50 104 ALA A O 1
ATOM 737 N N . LEU A 1 105 ? 12.502 1.179 -2.791 1.00 93.38 105 LEU A N 1
ATOM 738 C CA . LEU A 1 105 ? 11.643 1.675 -1.717 1.00 93.38 105 LEU A CA 1
ATOM 739 C C . LEU A 1 105 ? 11.518 3.202 -1.755 1.00 93.38 105 LEU A C 1
ATOM 741 O O . LEU A 1 105 ? 10.426 3.735 -1.582 1.00 93.38 105 LEU A O 1
ATOM 745 N N . GLU A 1 106 ? 12.613 3.908 -2.023 1.00 95.19 106 GLU A N 1
ATOM 746 C CA . GLU A 1 106 ? 12.648 5.363 -2.141 1.00 95.19 106 GLU A CA 1
ATOM 747 C C . GLU A 1 106 ? 11.792 5.851 -3.315 1.00 95.19 106 GLU A C 1
ATOM 749 O O . GLU A 1 106 ? 11.115 6.876 -3.205 1.00 95.19 106 GLU A O 1
ATOM 754 N N . ALA A 1 107 ? 11.784 5.113 -4.428 1.00 95.00 107 ALA A N 1
ATOM 755 C CA . ALA A 1 107 ? 10.922 5.401 -5.568 1.00 95.00 107 ALA A CA 1
ATOM 756 C C . ALA A 1 107 ? 9.437 5.208 -5.224 1.00 95.00 107 ALA A C 1
ATOM 758 O O . ALA A 1 107 ? 8.624 6.084 -5.526 1.00 95.00 107 ALA A O 1
ATOM 759 N N . VAL A 1 108 ? 9.086 4.122 -4.523 1.00 95.25 108 VAL A N 1
ATOM 760 C CA . VAL A 1 108 ? 7.715 3.886 -4.032 1.00 95.25 108 VAL A CA 1
ATOM 761 C C . VAL A 1 108 ? 7.297 4.977 -3.039 1.00 95.25 108 VAL A C 1
ATOM 763 O O . VAL A 1 108 ? 6.221 5.555 -3.177 1.00 95.25 108 VAL A O 1
ATOM 766 N N . ALA A 1 109 ? 8.156 5.319 -2.075 1.00 94.56 109 ALA A N 1
ATOM 767 C CA . ALA A 1 109 ? 7.903 6.381 -1.104 1.00 94.56 109 ALA A CA 1
ATOM 768 C C . ALA A 1 109 ? 7.667 7.730 -1.797 1.00 94.56 109 ALA A C 1
ATOM 770 O O . ALA A 1 109 ? 6.717 8.436 -1.470 1.00 94.56 109 ALA A O 1
ATOM 771 N N . ARG A 1 110 ? 8.484 8.070 -2.803 1.00 94.81 110 ARG A N 1
ATOM 772 C CA . ARG A 1 110 ? 8.325 9.291 -3.605 1.00 94.81 110 ARG A CA 1
ATOM 773 C C . ARG A 1 110 ? 7.017 9.300 -4.393 1.00 94.81 110 ARG A C 1
ATOM 775 O O . ARG A 1 110 ? 6.390 10.349 -4.498 1.00 94.81 110 ARG A O 1
ATOM 782 N N . ALA A 1 111 ? 6.606 8.161 -4.945 1.00 94.00 111 ALA A N 1
ATOM 783 C CA . ALA A 1 111 ? 5.328 8.039 -5.638 1.00 94.00 111 ALA A CA 1
ATOM 784 C C . ALA A 1 111 ? 4.138 8.244 -4.684 1.00 94.00 111 ALA A C 1
ATOM 786 O O . ALA A 1 111 ? 3.224 9.007 -4.994 1.00 94.00 111 ALA A O 1
ATOM 787 N N . LEU A 1 112 ? 4.181 7.646 -3.490 1.00 93.00 112 LEU A N 1
ATOM 788 C CA . LEU A 1 112 ? 3.163 7.852 -2.453 1.00 93.00 112 LEU A CA 1
ATOM 789 C C . LEU A 1 112 ? 3.151 9.293 -1.929 1.00 93.00 112 LEU A C 1
ATOM 791 O O . LEU A 1 112 ? 2.078 9.857 -1.740 1.00 93.00 112 LEU A O 1
ATOM 795 N N . ALA A 1 113 ? 4.320 9.925 -1.790 1.00 92.00 113 ALA A N 1
ATOM 796 C CA . ALA A 1 113 ? 4.451 11.338 -1.428 1.00 92.00 113 ALA A CA 1
ATOM 797 C C . ALA A 1 113 ? 3.869 12.301 -2.486 1.00 92.00 113 ALA A C 1
ATOM 799 O O . ALA A 1 113 ? 3.683 13.485 -2.212 1.00 92.00 113 ALA A O 1
ATOM 800 N N . ARG A 1 114 ? 3.584 11.807 -3.699 1.00 91.12 114 ARG A N 1
ATOM 801 C CA . ARG A 1 114 ? 2.881 12.528 -4.774 1.00 91.12 114 ARG A CA 1
ATOM 802 C C . ARG A 1 114 ? 1.401 12.144 -4.879 1.00 91.12 114 ARG A C 1
ATOM 804 O O . ARG A 1 114 ? 0.714 12.638 -5.765 1.00 91.12 114 ARG A O 1
ATOM 811 N N . GLY A 1 115 ? 0.913 11.255 -4.012 1.00 90.50 115 GLY A N 1
ATOM 812 C CA . GLY A 1 115 ? -0.471 10.786 -4.039 1.00 90.50 115 GLY A CA 1
ATOM 813 C C . GLY A 1 115 ? -0.772 9.819 -5.174 1.00 90.50 115 GLY A C 1
ATOM 814 O O . GLY A 1 115 ? -1.931 9.688 -5.555 1.00 90.50 115 GLY A O 1
ATOM 815 N N . LEU A 1 116 ? 0.247 9.154 -5.732 1.00 93.00 116 LEU A N 1
ATOM 816 C CA . LEU A 1 116 ? 0.033 8.179 -6.795 1.00 93.00 116 LEU A CA 1
ATOM 817 C C . LEU A 1 116 ? -0.933 7.094 -6.314 1.00 93.00 116 LEU A C 1
ATOM 819 O O . LEU A 1 116 ? -0.746 6.520 -5.235 1.00 93.00 116 LEU A O 1
ATOM 823 N N . THR A 1 117 ? -1.937 6.796 -7.134 1.00 91.19 117 THR A N 1
ATOM 824 C CA . THR A 1 117 ? -2.877 5.711 -6.881 1.00 91.19 117 THR A CA 1
ATOM 825 C C . THR A 1 117 ? -2.727 4.592 -7.890 1.00 91.19 117 THR A C 1
ATOM 827 O O . THR A 1 117 ? -2.284 4.775 -9.025 1.00 91.19 117 THR A O 1
ATOM 830 N N . ARG A 1 118 ? -3.042 3.381 -7.442 1.00 88.50 118 ARG A N 1
ATOM 831 C CA . ARG A 1 118 ? -2.984 2.189 -8.272 1.00 88.50 118 ARG A CA 1
ATOM 832 C C . ARG A 1 118 ? -4.076 2.233 -9.344 1.00 88.50 118 ARG A C 1
ATOM 834 O O . ARG A 1 118 ? -5.219 2.574 -9.051 1.00 88.50 118 ARG A O 1
ATOM 841 N N . ALA A 1 119 ? -3.758 1.805 -10.562 1.00 82.81 119 ALA A N 1
ATOM 842 C CA . ALA A 1 119 ? -4.772 1.541 -11.579 1.00 82.81 119 ALA A CA 1
ATOM 843 C C . ALA A 1 119 ? -5.539 0.246 -11.245 1.00 82.81 119 ALA A C 1
ATOM 845 O O . ALA A 1 119 ? -4.929 -0.785 -10.947 1.00 82.81 119 ALA A O 1
ATOM 846 N N . LEU A 1 120 ? -6.872 0.296 -11.264 1.00 74.62 120 LEU A N 1
ATOM 847 C CA . LEU A 1 120 ? -7.725 -0.877 -11.068 1.00 74.62 120 LEU A CA 1
ATOM 848 C C . LEU A 1 120 ? -8.135 -1.454 -12.437 1.00 74.62 120 LEU A C 1
ATOM 850 O O . LEU A 1 120 ? -8.470 -0.675 -13.331 1.00 74.62 120 LEU A O 1
ATOM 854 N N . PRO A 1 121 ? -8.143 -2.790 -12.627 1.00 66.56 121 PRO A N 1
ATOM 855 C CA . PRO A 1 121 ? -8.555 -3.395 -13.893 1.00 66.56 121 PRO A CA 1
ATOM 856 C C . PRO A 1 121 ? -9.959 -2.943 -14.316 1.00 66.56 121 PRO A C 1
ATOM 858 O O . PRO A 1 121 ? -10.910 -3.066 -13.544 1.00 66.56 121 PRO A O 1
ATOM 861 N N . GLY A 1 122 ? -10.085 -2.421 -15.539 1.00 67.25 122 GLY A N 1
ATOM 862 C CA . GLY A 1 122 ? -11.366 -1.982 -16.108 1.00 67.25 122 GLY A CA 1
ATOM 863 C C . GLY A 1 122 ? -11.995 -0.747 -15.445 1.00 67.25 122 GLY A C 1
ATOM 864 O O . GLY A 1 122 ? -13.172 -0.487 -15.673 1.00 67.25 122 GLY A O 1
ATOM 865 N N . SER A 1 123 ? -11.253 -0.000 -14.620 1.00 57.75 123 SER A N 1
ATOM 866 C CA . SER A 1 123 ? -11.783 1.089 -13.791 1.00 57.75 123 SER A CA 1
ATOM 867 C C . SER A 1 123 ? -10.917 2.352 -13.850 1.00 57.75 123 SER A C 1
ATOM 869 O O . SER A 1 123 ? -9.746 2.319 -14.223 1.00 57.75 123 SER A O 1
ATOM 871 N N . ALA A 1 124 ? -11.502 3.472 -13.406 1.00 67.44 124 ALA A N 1
ATOM 872 C CA . ALA A 1 124 ? -10.768 4.655 -12.970 1.00 67.44 124 ALA A CA 1
ATOM 873 C C . ALA A 1 124 ? -9.744 4.307 -11.870 1.00 67.44 124 ALA A C 1
ATOM 875 O O . ALA A 1 124 ? -9.830 3.258 -11.219 1.00 67.44 124 ALA A O 1
ATOM 876 N N . ALA A 1 125 ? -8.775 5.205 -11.677 1.00 72.94 125 ALA A N 1
ATOM 877 C CA . ALA A 1 125 ? -7.741 5.104 -10.655 1.00 72.94 125 ALA A CA 1
ATOM 878 C C . ALA A 1 125 ? -8.331 4.769 -9.272 1.00 72.94 125 ALA A C 1
ATOM 880 O O . ALA A 1 125 ? -9.419 5.239 -8.929 1.00 72.94 125 ALA A O 1
ATOM 881 N N . ALA A 1 126 ? -7.618 3.963 -8.476 1.00 79.94 126 ALA A N 1
ATOM 882 C CA . ALA A 1 126 ? -8.018 3.687 -7.101 1.00 79.94 126 ALA A CA 1
ATOM 883 C C . ALA A 1 126 ? -8.190 5.013 -6.343 1.00 79.94 126 ALA A C 1
ATOM 885 O O . ALA A 1 126 ? -7.436 5.961 -6.599 1.00 79.94 126 ALA A O 1
ATOM 886 N N . PRO A 1 127 ? -9.150 5.099 -5.408 1.00 83.12 127 PRO A N 1
ATOM 887 C CA . PRO A 1 127 ? -9.255 6.283 -4.575 1.00 83.12 127 PRO A CA 1
ATOM 888 C C . PRO A 1 127 ? -7.996 6.441 -3.735 1.00 83.12 127 PRO A C 1
ATOM 890 O O . PRO A 1 127 ? -7.264 5.478 -3.470 1.00 83.12 127 PRO A O 1
ATOM 893 N N . VAL A 1 128 ? -7.765 7.662 -3.273 1.00 88.38 128 VAL A N 1
ATOM 894 C CA . VAL A 1 128 ? -6.762 7.883 -2.250 1.00 88.38 128 VAL A CA 1
ATOM 895 C C . VAL A 1 128 ? -7.339 7.418 -0.919 1.00 88.38 128 VAL A C 1
ATOM 897 O O . VAL A 1 128 ? -8.351 7.934 -0.444 1.00 88.38 128 VAL A O 1
ATOM 900 N N . PHE A 1 129 ? -6.681 6.444 -0.299 1.00 92.44 129 PHE A N 1
ATOM 901 C CA . PHE A 1 129 ? -7.052 5.975 1.028 1.00 92.44 129 PHE A CA 1
ATOM 902 C C . PHE A 1 129 ? -5.876 5.307 1.733 1.00 92.44 129 PHE A C 1
ATOM 904 O O . PHE A 1 129 ? -4.933 4.819 1.101 1.00 92.44 129 PHE A O 1
ATOM 911 N N . PHE A 1 130 ? -5.988 5.252 3.053 1.00 95.31 130 PHE A N 1
ATOM 912 C CA . PHE A 1 130 ? -5.219 4.368 3.914 1.00 95.31 130 PHE A CA 1
ATOM 913 C C . PHE A 1 130 ? -6.155 3.295 4.466 1.00 95.31 130 PHE A C 1
ATOM 915 O O . PHE A 1 130 ? -7.290 3.594 4.844 1.00 95.31 130 PHE A O 1
ATOM 922 N N . ALA A 1 131 ? -5.684 2.055 4.557 1.00 96.50 131 ALA A N 1
ATOM 923 C CA . ALA A 1 131 ? -6.323 1.051 5.396 1.00 96.50 131 ALA A CA 1
ATOM 924 C C . ALA A 1 131 ? -5.294 0.155 6.087 1.00 96.50 131 ALA A C 1
ATOM 926 O O . ALA A 1 131 ? -4.257 -0.182 5.523 1.00 96.50 131 ALA A O 1
ATOM 927 N N . LEU A 1 132 ? -5.610 -0.263 7.305 1.00 97.38 132 LEU A N 1
ATOM 928 C CA . LEU A 1 132 ? -4.865 -1.242 8.076 1.00 97.38 132 LEU A CA 1
ATOM 929 C C . LEU A 1 132 ? -5.809 -2.390 8.422 1.00 97.38 132 LEU A C 1
ATOM 931 O O . LEU A 1 132 ? -6.675 -2.249 9.289 1.00 97.38 132 LEU A O 1
ATOM 935 N N . ASP A 1 133 ? -5.626 -3.514 7.736 1.00 95.94 133 ASP A N 1
ATOM 936 C CA . ASP A 1 133 ? -6.366 -4.750 7.974 1.00 95.94 133 ASP A CA 1
ATOM 937 C C . ASP A 1 133 ? -5.599 -5.598 8.978 1.00 95.94 133 ASP A C 1
ATOM 939 O O . ASP A 1 133 ? -4.422 -5.871 8.766 1.00 95.94 133 ASP A O 1
ATOM 943 N N . PHE A 1 134 ? -6.241 -6.052 10.050 1.00 94.62 134 PHE A N 1
ATOM 944 C CA . PHE A 1 134 ? -5.595 -6.891 11.058 1.00 94.62 134 PHE A CA 1
ATOM 945 C C . PHE A 1 134 ? -6.567 -7.903 11.664 1.00 94.62 134 PHE A C 1
ATOM 947 O O . PHE A 1 134 ? -7.760 -7.650 11.840 1.00 94.62 134 PHE A O 1
ATOM 954 N N . ARG A 1 135 ? -6.056 -9.091 11.994 1.00 93.50 135 ARG A N 1
ATOM 955 C CA . ARG A 1 135 ? -6.849 -10.154 12.625 1.00 93.50 135 ARG A CA 1
ATOM 956 C C . ARG A 1 135 ? -6.974 -9.919 14.129 1.00 93.50 135 ARG A C 1
ATOM 958 O O . ARG A 1 135 ? -6.086 -9.346 14.761 1.00 93.50 135 ARG A O 1
ATOM 965 N N . GLY A 1 136 ? -8.057 -10.426 14.718 1.00 91.81 136 GLY A N 1
ATOM 966 C CA . GLY A 1 136 ? -8.163 -10.536 16.170 1.00 91.81 136 GLY A CA 1
ATOM 967 C C . GLY A 1 136 ? -6.986 -11.321 16.758 1.00 91.81 136 GLY A C 1
ATOM 968 O O . GLY A 1 136 ? -6.612 -12.371 16.235 1.00 91.81 136 GLY A O 1
ATOM 969 N N . SER A 1 137 ? -6.416 -10.830 17.859 1.00 92.38 137 SER A N 1
ATOM 970 C CA . SER A 1 137 ? -5.311 -11.485 18.562 1.00 92.38 137 SER A CA 1
ATOM 971 C C . SER A 1 137 ? -5.645 -11.706 20.034 1.00 92.38 137 SER A C 1
ATOM 973 O O . SER A 1 137 ? -6.343 -10.912 20.657 1.00 92.38 137 SER A O 1
ATOM 975 N N . ARG A 1 138 ? -5.118 -12.797 20.601 1.00 92.56 138 ARG A N 1
ATOM 976 C CA . ARG A 1 138 ? -5.182 -13.086 22.045 1.00 92.56 138 ARG A CA 1
ATOM 977 C C . ARG A 1 138 ? -4.019 -12.467 22.823 1.00 92.56 138 ARG A C 1
ATOM 979 O O . ARG A 1 138 ? -3.946 -12.628 24.036 1.00 92.56 138 ARG A O 1
ATOM 986 N N . ALA A 1 139 ? -3.082 -11.805 22.141 1.00 92.31 139 ALA A N 1
ATOM 987 C CA . ALA A 1 139 ? -1.964 -11.148 22.800 1.00 92.31 139 ALA A CA 1
ATOM 988 C C . ALA A 1 139 ? -2.482 -10.091 23.787 1.00 92.31 139 ALA A C 1
ATOM 990 O O . ALA A 1 139 ? -3.349 -9.291 23.438 1.00 92.31 139 ALA A O 1
ATOM 991 N N . ARG A 1 140 ? -1.904 -10.048 24.993 1.00 94.69 140 ARG A N 1
ATOM 992 C CA . ARG A 1 140 ? -2.280 -9.104 26.059 1.00 94.69 140 ARG A CA 1
ATOM 993 C C . ARG A 1 140 ? -2.454 -7.640 25.604 1.00 94.69 140 ARG A C 1
ATOM 995 O O . ARG A 1 140 ? -3.421 -7.041 26.053 1.00 94.69 140 ARG A O 1
ATOM 1002 N N . PRO A 1 141 ? -1.599 -7.047 24.741 1.00 94.75 141 PRO A N 1
ATOM 1003 C CA . PRO A 1 141 ? -1.778 -5.652 24.320 1.00 94.75 141 PRO A CA 1
ATOM 1004 C C . PRO A 1 141 ? -2.896 -5.436 23.286 1.00 94.75 141 PRO A C 1
ATOM 1006 O O . PRO A 1 141 ? -3.237 -4.293 22.996 1.00 94.75 141 PRO A O 1
ATOM 1009 N N . PHE A 1 142 ? -3.454 -6.492 22.684 1.00 95.69 142 PHE A N 1
ATOM 1010 C CA . PHE A 1 142 ? -4.400 -6.354 21.575 1.00 95.69 142 PHE A CA 1
ATOM 1011 C C . PHE A 1 142 ? -5.686 -5.584 21.931 1.00 95.69 142 PHE A C 1
ATOM 1013 O O . PHE A 1 142 ? -6.051 -4.704 21.151 1.00 95.69 142 PHE A O 1
ATOM 1020 N N . PRO A 1 143 ? -6.357 -5.826 23.077 1.00 96.62 143 PRO A N 1
ATOM 1021 C CA . PRO A 1 143 ? -7.549 -5.063 23.449 1.00 96.62 143 PRO A CA 1
ATOM 1022 C C . PRO A 1 143 ? -7.301 -3.553 23.534 1.00 96.62 143 PRO A C 1
ATOM 1024 O O . PRO A 1 143 ? -8.153 -2.770 23.121 1.00 96.62 143 PRO A O 1
ATOM 1027 N N . ASP A 1 144 ? -6.122 -3.134 24.003 1.00 97.38 144 ASP A N 1
ATOM 1028 C CA . ASP A 1 144 ? -5.767 -1.715 24.086 1.00 97.38 144 ASP A CA 1
ATOM 1029 C C . ASP A 1 144 ? -5.479 -1.115 22.703 1.00 97.38 144 ASP A C 1
ATOM 1031 O O . ASP A 1 144 ? -5.887 0.013 22.425 1.00 97.38 144 ASP A O 1
ATOM 1035 N N . LEU A 1 145 ? -4.841 -1.875 21.803 1.00 97.50 145 LEU A N 1
ATOM 1036 C CA . LEU A 1 145 ? -4.656 -1.460 20.406 1.00 97.50 145 LEU A CA 1
ATOM 1037 C C . LEU A 1 145 ? -6.001 -1.306 19.687 1.00 97.50 145 LEU A C 1
ATOM 1039 O O . LEU A 1 145 ? -6.201 -0.325 18.974 1.00 97.50 145 LEU A O 1
ATOM 1043 N N . LEU A 1 146 ? -6.935 -2.235 19.908 1.00 97.62 146 LEU A N 1
ATOM 1044 C CA . LEU A 1 146 ? -8.279 -2.158 19.344 1.00 97.62 146 LEU A CA 1
ATOM 1045 C C . LEU A 1 146 ? -9.051 -0.958 19.903 1.00 97.62 146 LEU A C 1
ATOM 1047 O O . LEU A 1 146 ? -9.632 -0.207 19.124 1.00 97.62 146 LEU A O 1
ATOM 1051 N N . ARG A 1 147 ? -9.002 -0.722 21.223 1.00 97.88 147 ARG A N 1
ATOM 1052 C CA . ARG A 1 147 ? -9.600 0.471 21.846 1.00 97.88 147 ARG A CA 1
ATOM 1053 C C . ARG A 1 147 ? -9.033 1.751 21.240 1.00 97.88 147 ARG A C 1
ATOM 1055 O O . ARG A 1 147 ? -9.776 2.680 20.947 1.00 97.88 147 ARG A O 1
ATOM 1062 N N . ARG A 1 148 ? -7.721 1.810 21.013 1.00 97.69 148 ARG A N 1
ATOM 1063 C CA . ARG A 1 148 ? -7.096 2.978 20.389 1.00 97.69 148 ARG A CA 1
ATOM 1064 C C . ARG A 1 148 ? -7.540 3.167 18.940 1.00 97.69 148 ARG A C 1
ATOM 1066 O O . ARG A 1 148 ? -7.838 4.289 18.556 1.00 97.69 148 ARG A O 1
ATOM 1073 N N . ALA A 1 149 ? -7.657 2.092 18.162 1.00 97.75 149 ALA A N 1
ATOM 1074 C CA . ALA A 1 149 ? -8.220 2.163 16.814 1.00 97.75 149 ALA A CA 1
ATOM 1075 C C . ALA A 1 149 ? -9.684 2.645 16.820 1.00 97.75 149 ALA A C 1
ATOM 1077 O O . ALA A 1 149 ? -10.060 3.440 15.966 1.00 97.75 149 ALA A O 1
ATOM 1078 N N . GLN A 1 150 ? -10.490 2.227 17.806 1.00 97.75 150 GLN A N 1
ATOM 1079 C CA . GLN A 1 150 ? -11.857 2.728 18.000 1.00 97.75 150 GLN A CA 1
ATOM 1080 C C . GLN A 1 150 ? -11.880 4.228 18.306 1.00 97.75 150 GLN A C 1
ATOM 1082 O O . GLN A 1 150 ? -12.710 4.936 17.753 1.00 97.75 150 GLN A O 1
ATOM 1087 N N . LEU A 1 151 ? -10.962 4.720 19.146 1.00 96.81 151 LEU A N 1
ATOM 1088 C CA . LEU A 1 151 ? -10.851 6.150 19.455 1.00 96.81 151 LEU A CA 1
ATOM 1089 C C . LEU A 1 151 ? -10.470 6.977 18.223 1.00 96.81 151 LEU A C 1
ATOM 1091 O O . LEU A 1 151 ? -11.073 8.016 17.988 1.00 96.81 151 LEU A O 1
ATOM 1095 N N . VAL A 1 152 ? -9.524 6.497 17.410 1.00 96.00 152 VAL A N 1
ATOM 1096 C CA . VAL A 1 152 ? -9.161 7.146 16.137 1.00 96.00 152 VAL A CA 1
ATOM 1097 C C . VAL A 1 152 ? -10.353 7.175 15.175 1.00 96.00 152 VAL A C 1
ATOM 1099 O O . VAL A 1 152 ? -10.595 8.181 14.519 1.00 96.00 152 VAL A O 1
ATOM 1102 N N . ALA A 1 153 ? -11.122 6.086 15.104 1.00 96.00 153 ALA A N 1
ATOM 1103 C CA . ALA A 1 153 ? -12.304 5.983 14.249 1.00 96.00 153 ALA A CA 1
ATOM 1104 C C . ALA A 1 153 ? -13.549 6.710 14.790 1.00 96.00 153 ALA A C 1
ATOM 1106 O O . ALA A 1 153 ? -14.535 6.820 14.071 1.00 96.00 153 ALA A O 1
ATOM 1107 N N . ALA A 1 154 ? -13.524 7.203 16.031 1.00 93.62 154 ALA A N 1
ATOM 1108 C CA . ALA A 1 154 ? -14.605 8.003 16.612 1.00 93.62 154 ALA A CA 1
ATOM 1109 C C . ALA A 1 154 ? -14.569 9.476 16.158 1.00 93.62 154 ALA A C 1
ATOM 1111 O O . ALA A 1 154 ? -15.319 10.304 16.675 1.00 93.62 154 ALA A O 1
ATOM 1112 N N . ASP A 1 155 ? -13.687 9.809 15.213 1.00 91.69 155 ASP A N 1
ATOM 1113 C CA . ASP A 1 155 ? -13.614 11.123 14.593 1.00 91.69 155 ASP A CA 1
ATOM 1114 C C . ASP A 1 155 ? -14.969 11.531 13.968 1.00 91.69 155 ASP A C 1
ATOM 1116 O O . ASP A 1 155 ? -15.560 10.770 13.194 1.00 91.69 155 ASP A O 1
ATOM 1120 N N . PRO A 1 156 ? -15.473 12.746 14.259 1.00 89.44 156 PRO A N 1
ATOM 1121 C CA . PRO A 1 156 ? -16.794 13.182 13.814 1.00 89.44 156 PRO A CA 1
ATOM 1122 C C . PRO A 1 156 ? -16.904 13.413 12.303 1.00 89.44 156 PRO A C 1
ATOM 1124 O O . PRO A 1 156 ? -18.017 13.565 11.803 1.00 89.44 156 PRO A O 1
ATOM 1127 N N . SER A 1 157 ? -15.791 13.468 11.562 1.00 90.50 157 SER A N 1
ATOM 1128 C CA . SER A 1 157 ? -15.834 13.711 10.116 1.00 90.50 157 SER A CA 1
ATOM 1129 C C . SER A 1 157 ? -16.311 12.495 9.316 1.00 90.50 157 SER A C 1
ATOM 1131 O O . SER A 1 157 ? -16.685 12.633 8.152 1.00 90.50 157 SER A O 1
ATOM 1133 N N . GLY A 1 158 ? -16.273 11.298 9.914 1.00 89.62 158 GLY A N 1
ATOM 1134 C CA . GLY A 1 158 ? -16.605 10.037 9.245 1.00 89.62 158 GLY A CA 1
ATOM 1135 C C . GLY A 1 158 ? -15.567 9.570 8.216 1.00 89.62 158 GLY A C 1
ATOM 1136 O O . GLY A 1 158 ? -15.745 8.510 7.613 1.00 89.62 158 GLY A O 1
ATOM 1137 N N . ALA A 1 159 ? -14.474 10.318 8.019 1.00 92.06 159 ALA A N 1
ATOM 1138 C CA . ALA A 1 159 ? -13.391 9.931 7.116 1.00 92.06 159 ALA A CA 1
ATOM 1139 C C . ALA A 1 159 ? -12.516 8.812 7.692 1.00 92.06 159 ALA A C 1
ATOM 1141 O O . ALA A 1 159 ? -11.900 8.067 6.929 1.00 92.06 159 ALA A O 1
ATOM 1142 N N . LEU A 1 160 ? -12.454 8.688 9.021 1.00 95.56 160 LEU A N 1
ATOM 1143 C CA . LEU A 1 160 ? -11.823 7.572 9.719 1.00 95.56 160 LEU A CA 1
ATOM 1144 C C . LEU A 1 160 ? -12.883 6.560 10.138 1.00 95.56 160 LEU A C 1
ATOM 1146 O O . LEU A 1 160 ? -13.906 6.922 10.711 1.00 95.56 160 LEU A O 1
ATOM 1150 N N . ARG A 1 161 ? -12.643 5.280 9.854 1.00 95.62 161 ARG A N 1
ATOM 1151 C CA . ARG A 1 161 ? -13.605 4.208 10.135 1.00 95.62 161 ARG A CA 1
ATOM 1152 C C . ARG A 1 161 ? -12.913 2.968 10.660 1.00 95.62 161 ARG A C 1
ATOM 1154 O O . ARG A 1 161 ? -11.834 2.616 10.191 1.00 95.62 161 ARG A O 1
ATOM 1161 N N . LEU A 1 162 ? -13.566 2.284 11.595 1.00 96.81 162 LEU A N 1
ATOM 1162 C CA . LEU A 1 162 ? -13.178 0.952 12.039 1.00 96.81 162 LEU A CA 1
ATOM 1163 C C . LEU A 1 162 ? -14.292 -0.028 11.684 1.00 96.81 162 LEU A C 1
ATOM 1165 O O . LEU A 1 162 ? -15.321 -0.074 12.355 1.00 96.81 162 LEU A O 1
ATOM 1169 N N . ASP A 1 163 ? -14.071 -0.821 10.644 1.00 94.19 163 ASP A N 1
ATOM 1170 C CA . ASP A 1 163 ? -15.021 -1.837 10.211 1.00 94.19 163 ASP A CA 1
ATOM 1171 C C . ASP A 1 163 ? -14.654 -3.198 10.822 1.00 94.19 163 ASP A C 1
ATOM 1173 O O . ASP A 1 163 ? -13.482 -3.592 10.873 1.00 94.19 163 ASP A O 1
ATOM 1177 N N . VAL A 1 164 ? -15.669 -3.930 11.288 1.00 93.06 164 VAL A N 1
ATOM 1178 C CA . VAL A 1 164 ? -15.527 -5.312 11.762 1.00 93.06 164 VAL A CA 1
ATOM 1179 C C . VAL A 1 164 ? -15.820 -6.254 10.603 1.00 93.06 164 VAL A C 1
ATOM 1181 O O . VAL A 1 164 ? -16.891 -6.226 10.005 1.00 93.06 164 VAL A O 1
ATOM 1184 N N . LEU A 1 165 ? -14.855 -7.112 10.304 1.00 89.00 165 LEU A N 1
ATOM 1185 C CA . LEU A 1 165 ? -14.851 -8.029 9.175 1.00 89.00 165 LEU A CA 1
ATOM 1186 C C . LEU A 1 165 ? -14.853 -9.478 9.676 1.00 89.00 165 LEU A C 1
ATOM 1188 O O . LEU A 1 165 ? -14.481 -9.770 10.818 1.00 89.00 165 LEU A O 1
ATOM 1192 N N . ARG A 1 166 ? -15.217 -10.418 8.800 1.00 84.12 166 ARG A N 1
ATOM 1193 C CA . ARG A 1 166 ? -15.035 -11.856 9.041 1.00 84.12 166 ARG A CA 1
ATOM 1194 C C . ARG A 1 166 ? -14.194 -12.459 7.928 1.00 84.12 166 ARG A C 1
ATOM 1196 O O . ARG A 1 166 ? -14.578 -12.388 6.770 1.00 84.12 166 ARG A O 1
ATOM 1203 N N . VAL A 1 167 ? -13.072 -13.070 8.296 1.00 80.81 167 VAL A N 1
ATOM 1204 C CA . VAL A 1 167 ? -12.172 -13.777 7.374 1.00 80.81 167 VAL A CA 1
ATOM 1205 C C . VAL A 1 167 ? -11.982 -15.186 7.918 1.00 80.81 167 VAL A C 1
ATOM 1207 O O . VAL A 1 167 ? -11.589 -15.350 9.074 1.00 80.81 167 VAL A O 1
ATOM 1210 N N . ASP A 1 168 ? -12.326 -16.203 7.127 1.00 81.19 168 ASP A N 1
ATOM 1211 C CA . ASP A 1 168 ? -12.302 -17.617 7.540 1.00 81.19 168 ASP A CA 1
ATOM 1212 C C . ASP A 1 168 ? -13.081 -17.873 8.851 1.00 81.19 168 ASP A C 1
ATOM 1214 O O . ASP A 1 168 ? -12.635 -18.589 9.750 1.00 81.19 168 ASP A O 1
ATOM 1218 N N . GLY A 1 169 ? -14.217 -17.187 9.026 1.00 81.94 169 GLY A N 1
ATOM 1219 C CA . GLY A 1 169 ? -15.048 -17.264 10.233 1.00 81.94 169 GLY A CA 1
ATOM 1220 C C . GLY A 1 169 ? -14.488 -16.541 11.468 1.00 81.94 169 GLY A C 1
ATOM 1221 O O . GLY A 1 169 ? -15.210 -16.413 12.462 1.00 81.94 169 GLY A O 1
ATOM 1222 N N . LYS A 1 170 ? -13.259 -16.013 11.411 1.00 85.25 170 LYS A N 1
ATOM 1223 C CA . LYS A 1 170 ? -12.591 -15.290 12.505 1.00 85.25 170 LYS A CA 1
ATOM 1224 C C . LYS A 1 170 ? -12.790 -13.773 12.383 1.00 85.25 170 LYS A C 1
ATOM 1226 O O . LYS A 1 170 ? -12.856 -13.265 11.262 1.00 85.25 170 LYS A O 1
ATOM 1231 N N . PRO A 1 171 ? -12.863 -13.040 13.510 1.00 89.81 171 PRO A N 1
ATOM 1232 C CA . PRO A 1 171 ? -12.959 -11.587 13.478 1.00 89.81 171 PRO A CA 1
ATOM 1233 C C . PRO A 1 171 ? -11.666 -10.975 12.932 1.00 89.81 171 PRO A C 1
ATOM 1235 O O . PRO A 1 171 ? -10.560 -11.282 13.393 1.00 89.81 171 PRO A O 1
ATOM 1238 N N . ALA A 1 172 ? -11.832 -10.085 11.967 1.00 93.56 172 ALA A N 1
ATOM 1239 C CA . ALA A 1 172 ? -10.807 -9.186 11.468 1.00 93.56 172 ALA A CA 1
ATOM 1240 C C . ALA A 1 172 ? -11.325 -7.749 11.573 1.00 93.56 172 ALA A C 1
ATOM 1242 O O . ALA A 1 172 ? -12.519 -7.519 11.749 1.00 93.56 172 ALA A O 1
ATOM 1243 N N . TYR A 1 173 ? -10.422 -6.787 11.496 1.00 95.81 173 TYR A N 1
ATOM 1244 C CA . TYR A 1 173 ? -10.731 -5.374 11.638 1.00 95.81 173 TYR A CA 1
ATOM 1245 C C . TYR A 1 173 ? -10.033 -4.605 10.528 1.00 95.81 173 TYR A C 1
ATOM 1247 O O . TYR A 1 173 ? -8.917 -4.961 10.146 1.00 95.81 173 TYR A O 1
ATOM 1255 N N . ARG A 1 174 ? -10.681 -3.552 10.036 1.00 96.75 174 ARG A N 1
ATOM 1256 C CA . ARG A 1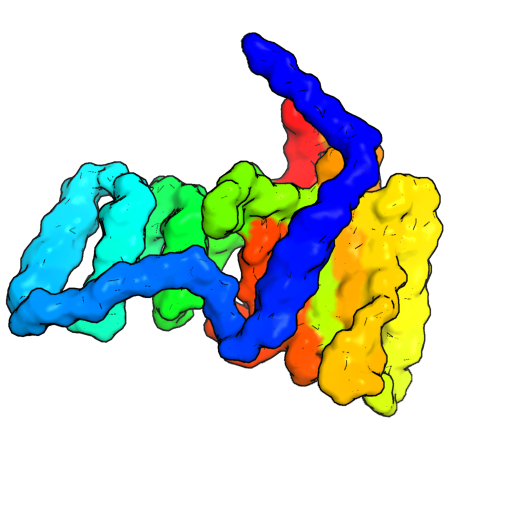 174 ? -10.099 -2.594 9.097 1.00 96.75 174 ARG A CA 1
ATOM 1257 C C . ARG A 1 174 ? -10.209 -1.206 9.693 1.00 96.75 174 ARG A C 1
ATOM 1259 O O . ARG A 1 174 ? -11.312 -0.688 9.824 1.00 96.75 174 ARG A O 1
ATOM 1266 N N . LEU A 1 175 ? -9.073 -0.606 10.030 1.00 97.50 175 LEU A N 1
ATOM 1267 C CA . LEU A 1 175 ? -9.004 0.831 10.285 1.00 97.50 175 LEU A CA 1
ATOM 1268 C C . LEU A 1 175 ? -8.719 1.523 8.955 1.00 97.50 175 LEU A C 1
ATOM 1270 O O . LEU A 1 175 ? -7.683 1.251 8.359 1.00 97.50 175 LEU A O 1
ATOM 1274 N N . SER A 1 176 ? -9.605 2.391 8.480 1.00 96.44 176 SER A N 1
ATOM 1275 C CA . SER A 1 176 ? -9.443 3.092 7.204 1.00 96.44 176 SER A CA 1
ATOM 1276 C C . SER A 1 176 ? -9.535 4.605 7.355 1.00 96.44 176 SER A C 1
ATOM 1278 O O . SER A 1 176 ? -10.206 5.097 8.258 1.00 96.44 176 SER A O 1
ATOM 1280 N N . PHE A 1 177 ? -8.838 5.328 6.477 1.00 94.94 177 PHE A N 1
ATOM 1281 C CA . PHE A 1 177 ? -8.879 6.782 6.349 1.00 94.94 177 PHE A CA 1
ATOM 1282 C C . PHE A 1 177 ? -9.130 7.154 4.883 1.00 94.94 177 PHE A C 1
ATOM 1284 O O . PHE A 1 177 ? -8.351 6.772 4.006 1.00 94.94 177 PHE A O 1
ATOM 1291 N N . TRP A 1 178 ? -10.200 7.911 4.640 1.00 93.12 178 TRP A N 1
ATOM 1292 C CA . TRP A 1 178 ? -10.691 8.326 3.325 1.00 93.12 178 TRP A CA 1
ATOM 1293 C C . TRP A 1 178 ? -10.532 9.842 3.136 1.00 93.12 178 TRP A C 1
ATOM 1295 O O . TRP A 1 178 ? -11.495 10.593 3.258 1.00 93.12 178 TRP A O 1
ATOM 1305 N N . PRO A 1 179 ? -9.314 10.331 2.857 1.00 89.44 179 PRO A N 1
ATOM 1306 C CA . PRO A 1 179 ? -9.027 11.763 2.771 1.00 89.44 179 PRO A CA 1
ATOM 1307 C C . PRO A 1 179 ? -9.846 12.511 1.711 1.00 89.44 179 PRO A C 1
ATOM 1309 O O . PRO A 1 179 ? -10.093 13.704 1.870 1.00 89.44 179 PRO A O 1
ATOM 1312 N N . ASP A 1 180 ? -10.248 11.838 0.633 1.00 87.00 180 ASP A N 1
ATOM 1313 C CA . ASP A 1 180 ? -10.987 12.457 -0.473 1.00 87.00 180 ASP A CA 1
ATOM 1314 C C . ASP A 1 180 ? -12.457 12.754 -0.141 1.00 87.00 180 ASP A C 1
ATOM 1316 O O . ASP A 1 180 ? -13.106 13.471 -0.897 1.00 87.00 180 ASP A O 1
ATOM 1320 N N . THR A 1 181 ? -12.978 12.270 0.993 1.00 86.62 181 THR A N 1
ATOM 1321 C CA . THR A 1 181 ? -14.324 12.630 1.474 1.00 86.62 181 THR A CA 1
ATOM 1322 C C . THR A 1 181 ? -14.332 13.932 2.276 1.00 86.62 181 THR A C 1
ATOM 1324 O O . THR A 1 181 ? -15.368 14.314 2.816 1.00 86.62 181 THR A O 1
ATOM 1327 N N . LEU A 1 182 ? -13.178 14.595 2.416 1.00 88.19 182 LEU A N 1
ATOM 1328 C CA . LEU A 1 182 ? -13.017 15.810 3.204 1.00 88.19 182 LEU A CA 1
ATOM 1329 C C . LEU A 1 182 ? -12.567 16.995 2.344 1.00 88.19 182 LEU A C 1
ATOM 1331 O O . LEU A 1 182 ? -11.732 16.840 1.448 1.00 88.19 182 LEU A O 1
ATOM 1335 N N . PRO A 1 183 ? -12.992 18.223 2.691 1.00 89.75 183 PRO A N 1
ATOM 1336 C CA . PRO A 1 183 ? -12.350 19.431 2.191 1.00 89.75 183 PRO A CA 1
ATOM 1337 C C . PRO A 1 183 ? -10.854 19.443 2.529 1.00 89.75 183 PRO A C 1
ATOM 1339 O O . PRO A 1 183 ? -10.449 19.018 3.612 1.00 89.75 183 PRO A O 1
ATOM 1342 N N . ALA A 1 184 ? -10.027 20.019 1.654 1.00 86.62 184 ALA A N 1
ATOM 1343 C CA . ALA A 1 184 ? -8.566 19.968 1.770 1.00 86.62 184 ALA A CA 1
ATOM 1344 C C . ALA A 1 184 ? -8.014 20.422 3.135 1.00 86.62 184 ALA A C 1
ATOM 1346 O O . ALA A 1 184 ? -7.141 19.771 3.707 1.00 86.62 184 ALA A O 1
ATOM 1347 N N . ARG A 1 185 ? -8.555 21.512 3.699 1.00 88.25 185 ARG A N 1
ATOM 1348 C CA . ARG A 1 185 ? -8.142 22.010 5.021 1.00 88.25 185 ARG A CA 1
ATOM 1349 C C . ARG A 1 185 ? -8.509 21.038 6.147 1.00 88.25 185 ARG A C 1
ATOM 1351 O O . ARG A 1 185 ? -7.715 20.861 7.069 1.00 88.25 185 ARG A O 1
ATOM 1358 N N . ALA A 1 186 ? -9.690 20.422 6.074 1.00 90.56 186 ALA A N 1
ATOM 1359 C CA . ALA A 1 186 ? -10.142 19.432 7.048 1.00 90.56 186 ALA A CA 1
ATOM 1360 C C . ALA A 1 186 ? -9.301 18.154 6.949 1.00 90.56 186 ALA A C 1
ATOM 1362 O O . ALA A 1 186 ? -8.821 17.672 7.970 1.00 90.56 186 ALA A O 1
ATOM 1363 N N . ARG A 1 187 ? -9.012 17.690 5.725 1.00 90.31 187 ARG A N 1
ATOM 1364 C CA . ARG A 1 187 ? -8.067 16.597 5.468 1.00 90.31 187 ARG A CA 1
ATOM 1365 C C . ARG A 1 187 ? -6.708 16.860 6.112 1.00 90.31 187 ARG A C 1
ATOM 1367 O O . ARG A 1 187 ? -6.233 16.027 6.874 1.00 90.31 187 ARG A O 1
ATOM 1374 N N . ALA A 1 188 ? -6.103 18.017 5.845 1.00 90.56 188 ALA A N 1
ATOM 1375 C CA . ALA A 1 188 ? -4.782 18.355 6.372 1.00 90.56 188 ALA A CA 1
ATOM 1376 C C . ALA A 1 188 ? -4.757 18.476 7.905 1.00 90.56 188 ALA A C 1
ATOM 1378 O O . ALA A 1 188 ? -3.746 18.183 8.544 1.00 90.56 188 ALA A O 1
ATOM 1379 N N . GLY A 1 189 ? -5.850 18.955 8.507 1.00 92.31 189 GLY A N 1
ATOM 1380 C CA . GLY A 1 189 ? -6.016 18.990 9.960 1.00 92.31 189 GLY A CA 1
ATOM 1381 C C . GLY A 1 189 ? -6.134 17.589 10.554 1.00 92.31 189 GLY A C 1
ATOM 1382 O O . GLY A 1 189 ? -5.406 17.263 11.489 1.00 92.31 189 GLY A O 1
ATOM 1383 N N . LEU A 1 190 ? -6.998 16.753 9.974 1.00 93.81 190 LEU A N 1
ATOM 1384 C CA . LEU A 1 190 ? -7.240 15.397 10.454 1.00 93.81 190 LEU A CA 1
ATOM 1385 C C . LEU A 1 190 ? -6.010 14.501 10.293 1.00 93.81 190 LEU A C 1
ATOM 1387 O O . LEU A 1 190 ? -5.633 13.833 11.249 1.00 93.81 190 LEU A O 1
ATOM 1391 N N . ALA A 1 191 ? -5.346 14.539 9.132 1.00 93.00 191 ALA A N 1
ATOM 1392 C CA . ALA A 1 191 ? -4.125 13.776 8.875 1.00 93.00 191 ALA A CA 1
ATOM 1393 C C . ALA A 1 191 ? -3.042 14.072 9.926 1.00 93.00 191 ALA A C 1
ATOM 1395 O O . ALA A 1 191 ? -2.506 13.142 10.522 1.00 93.00 191 ALA A O 1
ATOM 1396 N N . ARG A 1 192 ? -2.801 15.356 10.237 1.00 93.88 192 ARG A N 1
ATOM 1397 C CA . ARG A 1 192 ? -1.874 15.761 11.311 1.00 93.88 192 ARG A CA 1
ATOM 1398 C C . ARG A 1 192 ? -2.317 15.262 12.682 1.00 93.88 192 ARG A C 1
ATOM 1400 O O . ARG A 1 192 ? -1.491 14.777 13.450 1.00 93.88 192 ARG A O 1
ATOM 1407 N N . ALA A 1 193 ? -3.607 15.390 12.993 1.00 93.56 193 ALA A N 1
ATOM 1408 C CA . ALA A 1 193 ? -4.149 15.000 14.291 1.00 93.56 193 ALA A CA 1
ATOM 1409 C C . ALA A 1 193 ? -4.025 13.489 14.545 1.00 93.56 193 ALA A C 1
ATOM 1411 O O . ALA A 1 193 ? -3.725 13.086 15.666 1.00 93.56 193 ALA A O 1
ATOM 1412 N N . CYS A 1 194 ? -4.208 12.655 13.516 1.00 94.94 194 CYS A N 1
ATOM 1413 C CA . CYS A 1 194 ? -4.181 11.199 13.654 1.00 94.94 194 CYS A CA 1
ATOM 1414 C C . CYS A 1 194 ? -2.838 10.547 13.279 1.00 94.94 194 CYS A C 1
ATOM 1416 O O . CYS A 1 194 ? -2.655 9.361 13.553 1.00 94.94 194 CYS A O 1
ATOM 1418 N N . ALA A 1 195 ? -1.874 11.280 12.704 1.00 94.75 195 ALA A N 1
ATOM 1419 C CA . ALA A 1 195 ? -0.609 10.726 12.206 1.00 94.75 195 ALA A CA 1
ATOM 1420 C C . ALA A 1 195 ? 0.143 9.876 13.247 1.00 94.75 195 ALA A C 1
ATOM 1422 O O . ALA A 1 195 ? 0.537 8.742 12.963 1.00 94.75 195 ALA A O 1
ATOM 1423 N N . ALA A 1 196 ? 0.306 10.391 14.471 1.00 96.00 196 ALA A N 1
ATOM 1424 C CA . ALA A 1 196 ? 1.001 9.679 15.545 1.00 96.00 196 ALA A CA 1
ATOM 1425 C C . ALA A 1 196 ? 0.258 8.403 15.978 1.00 96.00 196 ALA A C 1
ATOM 1427 O O . ALA A 1 196 ? 0.881 7.383 16.293 1.00 96.00 196 ALA A O 1
ATOM 1428 N N . ASP A 1 197 ? -1.075 8.437 15.970 1.00 97.25 197 ASP A N 1
ATOM 1429 C CA . ASP A 1 197 ? -1.896 7.280 16.308 1.00 97.25 197 ASP A CA 1
ATOM 1430 C C . ASP A 1 197 ? -1.827 6.207 15.226 1.00 97.25 197 ASP A C 1
ATOM 1432 O O . ASP A 1 197 ? -1.592 5.042 15.550 1.00 97.25 197 ASP A O 1
ATOM 1436 N N . LEU A 1 198 ? -1.955 6.597 13.955 1.00 96.56 198 LEU A N 1
ATOM 1437 C CA . LEU A 1 198 ? -1.853 5.697 12.808 1.00 96.56 198 LEU A CA 1
ATOM 1438 C C . LEU A 1 198 ? -0.466 5.051 12.716 1.00 96.56 198 LEU A C 1
ATOM 1440 O O . LEU A 1 198 ? -0.374 3.836 12.534 1.00 96.56 198 LEU A O 1
ATOM 1444 N N . ALA A 1 199 ? 0.607 5.822 12.919 1.00 96.19 199 ALA A N 1
ATOM 1445 C CA . ALA A 1 199 ? 1.973 5.303 12.926 1.00 96.19 199 ALA A CA 1
ATOM 1446 C C . ALA A 1 199 ? 2.203 4.295 14.066 1.00 96.19 199 ALA A C 1
ATOM 1448 O O . ALA A 1 199 ? 2.780 3.225 13.853 1.00 96.19 199 ALA A O 1
ATOM 1449 N N . LEU A 1 200 ? 1.709 4.591 15.276 1.00 96.50 200 LEU A N 1
ATOM 1450 C CA . LEU A 1 200 ? 1.802 3.663 16.404 1.00 96.50 200 LEU A CA 1
ATOM 1451 C C . LEU A 1 200 ? 0.985 2.390 16.159 1.00 96.50 200 LEU A C 1
ATOM 1453 O O . LEU A 1 200 ? 1.469 1.291 16.435 1.00 96.50 200 LEU A O 1
ATOM 1457 N N . LEU A 1 201 ? -0.250 2.531 15.668 1.00 97.69 201 LEU A N 1
ATOM 1458 C CA . LEU A 1 201 ? -1.136 1.404 15.389 1.00 97.69 201 LEU A CA 1
ATOM 1459 C C . LEU A 1 201 ? -0.527 0.498 14.322 1.00 97.69 201 LEU A C 1
ATOM 1461 O O . LEU A 1 201 ? -0.440 -0.706 14.554 1.00 97.69 201 LEU A O 1
ATOM 1465 N N . HIS A 1 202 ? -0.014 1.059 13.223 1.00 97.00 202 HIS A N 1
ATOM 1466 C CA . HIS A 1 202 ? 0.727 0.303 12.213 1.00 97.00 202 HIS A CA 1
ATOM 1467 C C . HIS A 1 202 ? 1.922 -0.427 12.831 1.00 97.00 202 HIS A C 1
ATOM 1469 O O . HIS A 1 202 ? 1.964 -1.653 12.781 1.00 97.00 202 HIS A O 1
ATOM 1475 N N . GLY A 1 203 ? 2.835 0.271 13.513 1.00 95.56 203 GLY A N 1
ATOM 1476 C CA . GLY A 1 203 ? 4.047 -0.350 14.061 1.00 95.56 203 GLY A CA 1
ATOM 1477 C C . GLY A 1 203 ? 3.784 -1.482 15.068 1.00 95.56 203 GLY A C 1
ATOM 1478 O O . GLY A 1 203 ? 4.607 -2.393 15.216 1.00 95.56 203 GLY A O 1
ATOM 1479 N N . ARG A 1 204 ? 2.637 -1.451 15.761 1.00 96.25 204 ARG A N 1
ATOM 1480 C CA . ARG A 1 204 ? 2.214 -2.493 16.710 1.00 96.25 204 ARG A CA 1
ATOM 1481 C C . ARG A 1 204 ? 1.434 -3.628 16.044 1.00 96.25 204 ARG A C 1
ATOM 1483 O O . ARG A 1 204 ? 1.695 -4.787 16.362 1.00 96.25 204 ARG A O 1
ATOM 1490 N N . LEU A 1 205 ? 0.503 -3.317 15.144 1.00 96.06 205 LEU A N 1
ATOM 1491 C CA . LEU A 1 205 ? -0.382 -4.296 14.503 1.00 96.06 205 LEU A CA 1
ATOM 1492 C C . LEU A 1 205 ? 0.273 -4.998 13.309 1.00 96.06 205 LEU A C 1
ATOM 1494 O O . LEU A 1 205 ? -0.027 -6.163 13.066 1.00 96.06 205 LEU A O 1
ATOM 1498 N N . ALA A 1 206 ? 1.211 -4.354 12.608 1.00 92.69 206 ALA A N 1
ATOM 1499 C CA . ALA A 1 206 ? 1.934 -4.928 11.465 1.00 92.69 206 ALA A CA 1
ATOM 1500 C C . ALA A 1 206 ? 2.797 -6.147 11.826 1.00 92.69 206 ALA A C 1
ATOM 1502 O O . ALA A 1 206 ? 3.235 -6.881 10.952 1.00 92.69 206 ALA A O 1
ATOM 1503 N N . ARG A 1 207 ? 3.029 -6.387 13.122 1.00 89.31 207 ARG A N 1
ATOM 1504 C CA . ARG A 1 207 ? 3.720 -7.583 13.631 1.00 89.31 207 ARG A CA 1
ATOM 1505 C C . ARG A 1 207 ? 2.792 -8.786 13.806 1.00 89.31 207 ARG A C 1
ATOM 1507 O O . ARG A 1 207 ? 3.261 -9.876 14.121 1.00 89.31 207 ARG A O 1
ATOM 1514 N N . LEU A 1 208 ? 1.479 -8.585 13.699 1.00 91.25 208 LEU A N 1
ATOM 1515 C CA . LEU A 1 208 ? 0.506 -9.667 13.764 1.00 91.25 208 LEU A CA 1
ATOM 1516 C C . LEU A 1 208 ? 0.424 -10.355 12.404 1.00 91.25 208 LEU A C 1
ATOM 1518 O O . LEU A 1 208 ? 0.405 -9.697 11.366 1.00 91.25 208 LEU A O 1
ATOM 1522 N N . ARG A 1 209 ? 0.326 -11.686 12.429 1.00 89.69 209 ARG A N 1
ATOM 1523 C CA . ARG A 1 209 ? 0.222 -12.479 11.208 1.00 89.69 209 ARG A CA 1
ATOM 1524 C C . ARG A 1 209 ? -1.050 -12.140 10.429 1.00 89.69 209 ARG A C 1
ATOM 1526 O O . ARG A 1 209 ? -2.149 -12.182 10.993 1.00 89.69 209 ARG A O 1
ATOM 1533 N N . GLY A 1 210 ? -0.904 -11.917 9.129 1.00 88.12 210 GLY A N 1
ATOM 1534 C CA . GLY A 1 210 ? -1.989 -11.574 8.215 1.00 88.12 210 GLY A CA 1
ATOM 1535 C C . GLY A 1 210 ? -2.418 -10.108 8.277 1.00 88.12 210 GLY A C 1
ATOM 1536 O O . GLY A 1 210 ? -3.509 -9.797 7.794 1.00 88.12 210 GLY A O 1
ATOM 1537 N N . THR A 1 211 ? -1.621 -9.228 8.893 1.00 92.69 211 THR A N 1
ATOM 1538 C CA . THR A 1 211 ? -1.853 -7.781 8.837 1.00 92.69 211 THR A CA 1
ATOM 1539 C C . THR A 1 211 ? -1.457 -7.238 7.469 1.00 92.69 211 THR A C 1
ATOM 1541 O O . THR A 1 211 ? -0.434 -7.622 6.905 1.00 92.69 211 THR A O 1
ATOM 1544 N N . ARG A 1 212 ? -2.259 -6.319 6.930 1.00 95.00 212 ARG A N 1
ATOM 1545 C CA . ARG A 1 212 ? -2.000 -5.677 5.639 1.00 95.00 212 ARG A CA 1
ATOM 1546 C C . ARG A 1 212 ? -2.161 -4.173 5.754 1.00 95.00 212 ARG A C 1
ATOM 1548 O O . ARG A 1 212 ? -3.186 -3.691 6.233 1.00 95.00 212 ARG A O 1
ATOM 1555 N N . LEU A 1 213 ? -1.155 -3.443 5.291 1.00 96.38 213 LEU A N 1
ATOM 1556 C CA . LEU A 1 213 ? -1.233 -2.008 5.066 1.00 96.38 213 LEU A CA 1
ATOM 1557 C C . LEU A 1 213 ? -1.649 -1.760 3.615 1.00 96.38 213 LEU A C 1
ATOM 1559 O O . LEU A 1 213 ? -1.044 -2.299 2.693 1.00 96.38 213 LEU A O 1
ATOM 1563 N N . TRP A 1 214 ? -2.642 -0.909 3.413 1.00 95.88 214 TRP A N 1
ATOM 1564 C CA . TRP A 1 214 ? -3.083 -0.451 2.106 1.00 95.88 214 TRP A CA 1
ATOM 1565 C C . TRP A 1 214 ? -2.865 1.050 1.998 1.00 95.88 214 TRP A C 1
ATOM 1567 O O . TRP A 1 214 ? -3.322 1.797 2.862 1.00 95.88 214 TRP A O 1
ATOM 1577 N N . LEU A 1 215 ? -2.198 1.486 0.933 1.00 95.69 215 LEU A N 1
ATOM 1578 C CA . LEU A 1 215 ? -2.015 2.898 0.600 1.00 95.69 215 LEU A CA 1
ATOM 1579 C C . LEU A 1 215 ? -2.369 3.089 -0.870 1.00 95.69 215 LEU A C 1
ATOM 1581 O O . LEU A 1 215 ? -1.726 2.500 -1.739 1.00 95.69 215 LEU A O 1
ATOM 1585 N N . ASN A 1 216 ? -3.399 3.883 -1.156 1.00 93.06 216 ASN A N 1
ATOM 1586 C CA . ASN A 1 216 ? -3.832 4.222 -2.516 1.00 93.06 216 ASN A CA 1
ATOM 1587 C C . ASN A 1 216 ? -4.019 3.000 -3.445 1.00 93.06 216 ASN A C 1
ATOM 1589 O O . ASN A 1 216 ? -3.693 3.036 -4.634 1.00 93.06 216 ASN A O 1
ATOM 1593 N N . GLY A 1 217 ? -4.497 1.885 -2.886 1.00 90.06 217 GLY A N 1
ATOM 1594 C CA . GLY A 1 217 ? -4.701 0.616 -3.592 1.00 90.06 217 GLY A CA 1
ATOM 1595 C C . GLY A 1 217 ? -3.477 -0.311 -3.671 1.00 90.06 217 GLY A C 1
ATOM 1596 O O . GLY A 1 217 ? -3.621 -1.461 -4.100 1.00 90.06 217 GLY A O 1
ATOM 1597 N N . PHE A 1 218 ? -2.291 0.126 -3.241 1.00 92.50 218 PHE A N 1
ATOM 1598 C CA . PHE A 1 218 ? -1.123 -0.744 -3.065 1.00 92.50 218 PHE A CA 1
ATOM 1599 C C . PHE A 1 218 ? -1.202 -1.471 -1.721 1.00 92.50 218 PHE A C 1
ATOM 1601 O O . PHE A 1 218 ? -1.487 -0.845 -0.704 1.00 92.50 218 PHE A O 1
ATOM 1608 N N . CYS A 1 219 ? -0.956 -2.783 -1.724 1.00 92.81 219 CYS A N 1
ATOM 1609 C CA . CYS A 1 219 ? -1.008 -3.636 -0.536 1.00 92.81 219 CYS A CA 1
ATOM 1610 C C . CYS A 1 219 ? 0.400 -4.023 -0.082 1.00 92.81 219 CYS A C 1
ATOM 1612 O O . CYS A 1 219 ? 1.198 -4.512 -0.879 1.00 92.81 219 CYS A O 1
ATOM 1614 N N . PHE A 1 220 ? 0.657 -3.895 1.215 1.00 93.56 220 PHE A N 1
ATOM 1615 C CA . PHE A 1 220 ? 1.880 -4.304 1.890 1.00 93.56 220 PHE A CA 1
ATOM 1616 C C . PHE A 1 220 ? 1.501 -5.273 3.015 1.00 93.56 220 PHE A C 1
ATOM 1618 O O . PHE A 1 220 ? 1.068 -4.862 4.093 1.00 93.56 220 PHE A O 1
ATOM 1625 N N . ALA A 1 221 ? 1.582 -6.571 2.723 1.00 91.31 221 ALA A N 1
ATOM 1626 C CA . ALA A 1 221 ? 1.288 -7.635 3.680 1.00 91.31 221 ALA A CA 1
ATOM 1627 C C . ALA A 1 221 ? 2.482 -7.904 4.612 1.00 91.31 221 ALA A C 1
ATOM 1629 O O . ALA A 1 221 ? 3.616 -7.534 4.301 1.00 91.31 221 ALA A O 1
ATOM 1630 N N . ASP A 1 222 ? 2.231 -8.554 5.747 1.00 88.31 222 ASP A N 1
ATOM 1631 C CA . ASP A 1 222 ? 3.256 -8.952 6.719 1.00 88.31 222 ASP A CA 1
ATOM 1632 C C . ASP A 1 222 ? 4.257 -9.981 6.171 1.00 88.31 222 ASP A C 1
ATOM 1634 O O . ASP A 1 222 ? 5.414 -9.992 6.588 1.00 88.31 222 ASP A O 1
ATOM 1638 N N . ASP A 1 223 ? 3.828 -10.808 5.218 1.00 87.62 223 ASP A N 1
ATOM 1639 C CA . ASP A 1 223 ? 4.645 -11.775 4.476 1.00 87.62 223 ASP A CA 1
ATOM 1640 C C . ASP A 1 223 ? 5.124 -11.246 3.110 1.00 87.62 223 ASP A C 1
ATOM 1642 O O . ASP A 1 223 ? 5.678 -11.991 2.300 1.00 87.62 223 ASP A O 1
ATOM 1646 N N . GLY A 1 224 ? 4.915 -9.952 2.847 1.00 87.94 224 GLY A N 1
ATOM 1647 C CA . GLY A 1 224 ? 5.317 -9.296 1.611 1.00 87.94 224 GLY A CA 1
ATOM 1648 C C . GLY A 1 224 ? 6.816 -8.967 1.542 1.00 87.94 224 GLY A C 1
ATOM 1649 O O . GLY A 1 224 ? 7.539 -9.036 2.536 1.00 87.94 224 GLY A O 1
ATOM 1650 N N . PRO A 1 225 ? 7.302 -8.524 0.368 1.00 86.44 225 PRO A N 1
ATOM 1651 C CA . PRO A 1 225 ? 8.716 -8.204 0.165 1.00 86.44 225 PRO A CA 1
ATOM 1652 C C . PRO A 1 225 ? 9.164 -6.914 0.878 1.00 86.44 225 PRO A C 1
ATOM 1654 O O . PRO A 1 225 ? 10.361 -6.659 0.993 1.00 86.44 225 PRO A O 1
ATOM 1657 N N . VAL A 1 226 ? 8.222 -6.093 1.359 1.00 90.88 226 VAL A N 1
ATOM 1658 C CA . VAL A 1 226 ? 8.492 -4.828 2.058 1.00 90.88 226 VAL A CA 1
ATOM 1659 C C . VAL A 1 226 ? 8.379 -5.039 3.566 1.00 90.88 226 VAL A C 1
ATOM 1661 O O . VAL A 1 226 ? 7.290 -5.287 4.086 1.00 90.88 226 VAL A O 1
ATOM 1664 N N . SER A 1 227 ? 9.499 -4.885 4.276 1.00 92.12 227 SER A N 1
ATOM 1665 C CA . SER A 1 227 ? 9.556 -5.066 5.731 1.00 92.12 227 SER A CA 1
ATOM 1666 C C . SER A 1 227 ? 8.648 -4.086 6.486 1.00 92.12 227 SER A C 1
ATOM 1668 O O . SER A 1 227 ? 8.390 -2.974 6.030 1.00 92.12 227 SER A O 1
ATOM 1670 N N . VAL A 1 228 ? 8.219 -4.449 7.699 1.00 92.19 228 VAL A N 1
ATOM 1671 C CA . VAL A 1 228 ? 7.373 -3.584 8.548 1.00 92.19 228 VAL A CA 1
ATOM 1672 C C . VAL A 1 228 ? 8.004 -2.207 8.798 1.00 92.19 228 VAL A C 1
ATOM 1674 O O . VAL A 1 228 ? 7.304 -1.197 8.793 1.00 92.19 228 VAL A O 1
ATOM 1677 N N . ALA A 1 229 ? 9.326 -2.140 8.985 1.00 92.69 229 ALA A N 1
ATOM 1678 C CA . ALA A 1 229 ? 10.026 -0.866 9.156 1.00 92.69 229 ALA A CA 1
ATOM 1679 C C . ALA A 1 229 ? 9.937 0.001 7.887 1.00 92.69 229 ALA A C 1
ATOM 1681 O O . ALA A 1 229 ? 9.594 1.180 7.965 1.00 92.69 229 ALA A O 1
ATOM 1682 N N . ALA A 1 230 ? 10.154 -0.603 6.714 1.00 94.06 230 ALA A N 1
ATOM 1683 C CA . ALA A 1 230 ? 10.005 0.061 5.423 1.00 94.06 230 ALA A CA 1
ATOM 1684 C C . ALA A 1 230 ? 8.567 0.550 5.186 1.00 94.06 230 ALA A C 1
ATOM 1686 O O . ALA A 1 230 ? 8.366 1.682 4.752 1.00 94.06 230 ALA A O 1
ATOM 1687 N N . GLN A 1 231 ? 7.561 -0.251 5.550 1.00 95.44 231 GLN A N 1
ATOM 1688 C CA . GLN A 1 231 ? 6.151 0.151 5.487 1.00 95.44 231 GLN A CA 1
ATOM 1689 C C . GLN A 1 231 ? 5.862 1.401 6.333 1.00 95.44 231 GLN A C 1
ATOM 1691 O O . GLN A 1 231 ? 5.080 2.249 5.911 1.00 95.44 231 GLN A O 1
ATOM 1696 N N . GLY A 1 232 ? 6.519 1.556 7.489 1.00 95.69 232 GLY A N 1
ATOM 1697 C CA . GLY A 1 232 ? 6.412 2.764 8.311 1.00 95.69 232 GLY A CA 1
ATOM 1698 C C . GLY A 1 232 ? 6.881 4.027 7.577 1.00 95.69 232 GLY A C 1
ATOM 1699 O O . GLY A 1 232 ? 6.237 5.070 7.676 1.00 95.69 232 GLY A O 1
ATOM 1700 N N . HIS A 1 233 ? 7.946 3.929 6.773 1.00 95.50 233 HIS A N 1
ATOM 1701 C CA . HIS A 1 233 ? 8.403 5.035 5.923 1.00 95.50 233 HIS A CA 1
ATOM 1702 C C . HIS A 1 233 ? 7.415 5.352 4.793 1.00 95.50 233 HIS A C 1
ATOM 1704 O O . HIS A 1 233 ? 7.189 6.524 4.492 1.00 95.50 233 HIS A O 1
ATOM 1710 N N . LEU A 1 234 ? 6.788 4.331 4.199 1.00 96.56 234 LEU A N 1
ATOM 1711 C CA . LEU A 1 234 ? 5.749 4.518 3.180 1.00 96.56 234 LEU A CA 1
ATOM 1712 C C . LEU A 1 234 ? 4.501 5.197 3.759 1.00 96.56 234 LEU A C 1
ATOM 1714 O O . LEU A 1 234 ? 3.962 6.117 3.147 1.00 96.56 234 LEU A O 1
ATOM 1718 N N . LEU A 1 235 ? 4.081 4.786 4.959 1.00 96.88 235 LEU A N 1
ATOM 1719 C CA . LEU A 1 235 ? 2.984 5.419 5.687 1.00 96.88 235 LEU A CA 1
ATOM 1720 C C . LEU A 1 235 ? 3.302 6.883 6.007 1.00 96.88 235 LEU A C 1
ATOM 1722 O O . LEU A 1 235 ? 2.463 7.747 5.775 1.00 96.88 235 LEU A O 1
ATOM 1726 N N . ALA A 1 236 ? 4.512 7.176 6.490 1.00 95.19 236 ALA A N 1
ATOM 1727 C CA . ALA A 1 236 ? 4.936 8.548 6.759 1.00 95.19 236 ALA A CA 1
ATOM 1728 C C . ALA A 1 236 ? 4.894 9.415 5.489 1.00 95.19 236 ALA A C 1
ATOM 1730 O O . ALA A 1 236 ? 4.318 10.499 5.515 1.00 95.19 236 ALA A O 1
ATOM 1731 N N . ALA A 1 237 ? 5.417 8.914 4.364 1.00 95.19 237 ALA A N 1
ATOM 1732 C CA . ALA A 1 237 ? 5.369 9.613 3.079 1.00 95.19 237 ALA A CA 1
ATOM 1733 C C . ALA A 1 237 ? 3.927 9.903 2.622 1.00 95.19 237 ALA A C 1
ATOM 1735 O O . ALA A 1 237 ? 3.626 11.005 2.159 1.00 95.19 237 ALA A O 1
ATOM 1736 N N . TRP A 1 238 ? 3.023 8.934 2.790 1.00 95.88 238 TRP A N 1
ATOM 1737 C CA . TRP A 1 238 ? 1.607 9.091 2.463 1.00 95.88 238 TRP A CA 1
ATOM 1738 C C . TRP A 1 238 ? 0.884 10.086 3.387 1.00 95.88 238 TRP A C 1
ATOM 1740 O O . TRP A 1 238 ? 0.074 10.892 2.921 1.00 95.88 238 TRP A O 1
ATOM 1750 N N . LEU A 1 239 ? 1.190 10.078 4.690 1.00 93.81 239 LEU A N 1
ATOM 1751 C CA . LEU A 1 239 ? 0.643 11.043 5.648 1.00 93.81 239 LEU A CA 1
ATOM 1752 C C . LEU A 1 239 ? 1.111 12.460 5.311 1.00 93.81 239 LEU A C 1
ATOM 1754 O O . LEU A 1 239 ? 0.273 13.342 5.163 1.00 93.81 239 LEU A O 1
ATOM 1758 N N . THR A 1 240 ? 2.408 12.666 5.062 1.00 92.19 240 THR A N 1
ATOM 1759 C CA . THR A 1 240 ? 2.948 13.967 4.630 1.00 92.19 240 THR A CA 1
ATOM 1760 C C . THR A 1 240 ? 2.254 14.486 3.370 1.00 92.19 240 THR A C 1
ATOM 1762 O O . THR A 1 240 ? 1.911 15.666 3.289 1.00 92.19 240 THR A O 1
ATOM 1765 N N . TRP A 1 241 ? 1.993 13.615 2.391 1.00 92.12 241 TRP A N 1
ATOM 1766 C CA . TRP A 1 241 ? 1.218 13.992 1.210 1.00 92.12 241 TRP A CA 1
ATOM 1767 C C . TRP A 1 241 ? -0.212 14.427 1.572 1.00 92.12 241 TRP A C 1
ATOM 1769 O O . TRP A 1 241 ? -0.664 15.479 1.112 1.00 92.12 241 TRP A O 1
ATOM 1779 N N . SER A 1 242 ? -0.887 13.663 2.437 1.00 88.56 242 SER A N 1
ATOM 1780 C CA . SER A 1 242 ? -2.261 13.936 2.883 1.00 88.56 242 SER A CA 1
ATOM 1781 C C . SER A 1 242 ? -2.380 15.268 3.631 1.00 88.56 242 SER A C 1
ATOM 1783 O O . SER A 1 242 ? -3.423 15.917 3.575 1.00 88.56 242 SER A O 1
ATOM 1785 N N . GLU A 1 243 ? -1.314 15.696 4.309 1.00 88.00 243 GLU A N 1
ATOM 1786 C CA . GLU A 1 243 ? -1.236 16.988 4.993 1.00 88.00 243 GLU A CA 1
ATOM 1787 C C . GLU A 1 243 ? -1.048 18.172 4.038 1.00 88.00 243 GLU A C 1
ATOM 1789 O O . GLU A 1 243 ? -1.597 19.248 4.278 1.00 88.00 243 GLU A O 1
ATOM 1794 N N . GLY A 1 244 ? -0.241 17.995 2.987 1.00 76.62 244 GLY A N 1
ATOM 1795 C CA . GLY A 1 244 ? 0.274 19.098 2.171 1.00 76.62 244 GLY A CA 1
ATOM 1796 C C . GLY A 1 244 ? -0.442 19.335 0.844 1.00 76.62 244 GLY A C 1
ATOM 1797 O O . GLY A 1 244 ? -0.357 20.433 0.300 1.00 76.62 244 GLY A O 1
ATOM 1798 N N . HIS A 1 245 ? -1.154 18.346 0.305 1.00 64.19 245 HIS A N 1
ATOM 1799 C CA . HIS A 1 245 ? -1.900 18.551 -0.932 1.00 64.19 245 HIS A CA 1
ATOM 1800 C C . HIS A 1 245 ? -3.279 19.105 -0.591 1.00 64.19 245 HIS A C 1
ATOM 1802 O O . HIS A 1 245 ? -4.104 18.406 -0.017 1.00 64.19 245 HIS A O 1
ATOM 1808 N N . ALA A 1 246 ? -3.551 20.354 -0.949 1.00 44.12 246 ALA A N 1
ATOM 1809 C CA . ALA A 1 246 ? -4.876 20.783 -1.380 1.00 44.12 246 ALA A CA 1
ATOM 1810 C C . ALA A 1 246 ? -4.869 20.690 -2.918 1.00 44.12 246 ALA A C 1
ATOM 1812 O O . ALA A 1 246 ? -3.837 21.032 -3.498 1.00 44.12 246 ALA A O 1
ATOM 1813 N N . PRO A 1 247 ? -5.910 20.148 -3.578 1.00 45.38 247 PRO A N 1
ATOM 1814 C CA . PRO A 1 247 ? -6.008 20.262 -5.030 1.00 45.38 247 PRO A CA 1
ATOM 1815 C C . PRO A 1 247 ? -6.024 21.730 -5.471 1.00 45.38 247 PRO A C 1
ATOM 1817 O O . PRO A 1 247 ? -6.491 22.580 -4.675 1.00 45.38 247 PRO A O 1
#

Secondary structure (DSSP, 8-state):
-----------HHHHHHHHHHHTSSS------PPPPPPS-HHHHHHHHHHHHHTSS--HHHHHHHHHHGGG-GGGHHHHHHHHHHH-SHHHHHHHHHS---TTHHHHHHHHHTTT--PPPTTSSPPPP-EEEEEE---STTHHHHHHHHHHHHT-TTS-EEEEEEEETTEEEEEEEE-GGGS-HHHHHHHHHHHHHHHHHHHHHHTTSTT-EEEETTEEEETTSSS-HHHHHHHHHHHHHHHHH---

pLDDT: mean 85.44, std 16.2, range [32.62, 97.88]

Foldseek 3Di:
DDDDDDLDDDPPVLVVVVVVVLQDPDQDPVPPQDPQDDDDLVVLVVLLVVLLVPQADDLVSLNSNLNSCVSCVVCVVSNLVSLLSNLAQSSLSSLQPDQDDPNSLVSLLVSLLQQHAHDDVPDDTFAFKKKKKFFDDPDPCRVVLVVLLVVLCVDPLNQWHWDWDADPNGTMIMTMGRLSSDQLQVQLVSLVVCVVSVLVSLLVRLPHAFIWIDGNNRIDHNPGSQHSVSVSSSSVSNSNSSNPDDD

Radius of gyration: 19.07 Å; chains: 1; bounding box: 44×40×53 Å

Organism: NCBI:txid54